Protein AF-A0A2S9FJW2-F1 (afdb_monomer)

Nearest PDB structures (foldseek):
  4rnh-assembly1_A-2  TM=8.943E-01  e=2.625E-13  Pseudomonas aeruginosa PAO1
  8arv-assembly1_B  TM=8.606E-01  e=4.082E-13  Pseudomonas aeruginosa PAO1
  5m1t-assembly1_B  TM=8.674E-01  e=4.209E-12  Pseudomonas aeruginosa PAO1
  3u2e-assembly1_B  TM=8.799E-01  e=2.310E-11  Caulobacter vibrioides CB15
  5xgd-assembly1_A  TM=8.167E-01  e=2.236E-10  Pseudomonas aeruginosa PAO1

Mean predicted aligned error: 5.85 Å

Structure (mmCIF, N/CA/C/O backbone):
data_AF-A0A2S9FJW2-F1
#
_entry.id   AF-A0A2S9FJW2-F1
#
loop_
_atom_site.group_PDB
_atom_site.id
_atom_site.type_symbol
_atom_site.label_atom_id
_atom_site.label_alt_id
_atom_site.label_comp_id
_atom_site.label_asym_id
_atom_site.label_entity_id
_atom_site.label_seq_id
_atom_site.pdbx_PDB_ins_code
_atom_site.Cartn_x
_atom_site.Cartn_y
_atom_site.Cartn_z
_atom_site.occupancy
_atom_site.B_iso_or_equiv
_atom_site.auth_seq_id
_atom_site.auth_comp_id
_atom_site.auth_asym_id
_atom_site.auth_atom_id
_atom_site.pdbx_PDB_model_num
ATOM 1 N N . ALA A 1 1 ? 6.407 -3.763 2.756 1.00 84.19 1 ALA A N 1
ATOM 2 C CA . ALA A 1 1 ? 7.627 -3.825 1.934 1.00 84.19 1 ALA A CA 1
ATOM 3 C C . ALA A 1 1 ? 8.175 -2.417 1.809 1.00 84.19 1 ALA A C 1
ATOM 5 O O . ALA A 1 1 ? 7.429 -1.523 1.433 1.00 84.19 1 ALA A O 1
ATOM 6 N N . LEU A 1 2 ? 9.442 -2.214 2.172 1.00 85.25 2 LEU A N 1
ATOM 7 C CA . LEU A 1 2 ? 10.090 -0.904 2.128 1.00 85.25 2 LEU A CA 1
ATOM 8 C C . LEU A 1 2 ? 11.293 -0.974 1.196 1.00 85.25 2 LEU A C 1
ATOM 10 O O . LEU A 1 2 ? 12.146 -1.850 1.351 1.00 85.25 2 LEU A O 1
ATOM 14 N N . LEU A 1 3 ? 11.364 -0.045 0.244 1.00 87.38 3 LEU A N 1
ATOM 15 C CA . LEU A 1 3 ? 12.471 0.027 -0.698 1.00 87.38 3 LEU A CA 1
ATOM 16 C C . LEU A 1 3 ? 13.780 0.333 0.042 1.00 87.38 3 LEU A C 1
ATOM 18 O O . LEU A 1 3 ? 13.843 1.194 0.927 1.00 87.38 3 LEU A O 1
ATOM 22 N N . ARG A 1 4 ? 14.839 -0.382 -0.330 1.00 85.62 4 ARG A N 1
ATOM 23 C CA . ARG A 1 4 ? 16.217 -0.130 0.095 1.00 85.62 4 ARG A CA 1
ATOM 24 C C . ARG A 1 4 ? 17.113 -0.283 -1.125 1.00 85.62 4 ARG A C 1
ATOM 26 O O . ARG A 1 4 ? 16.976 -1.259 -1.857 1.00 85.62 4 ARG A O 1
ATOM 33 N N . TRP A 1 5 ? 18.013 0.672 -1.336 1.00 85.19 5 TRP A N 1
ATOM 34 C CA . TRP A 1 5 ? 18.969 0.634 -2.438 1.00 85.19 5 TRP A CA 1
ATOM 35 C C . TRP A 1 5 ? 20.386 0.458 -1.901 1.00 85.19 5 TRP A C 1
ATOM 37 O O . TRP A 1 5 ? 20.885 1.271 -1.120 1.00 85.19 5 TRP A O 1
ATOM 47 N N . THR A 1 6 ? 21.032 -0.630 -2.309 1.00 83.62 6 THR A N 1
ATOM 48 C CA . THR A 1 6 ? 22.373 -1.013 -1.852 1.00 83.62 6 THR A CA 1
ATOM 49 C C . THR A 1 6 ? 23.275 -1.149 -3.080 1.00 83.62 6 THR A C 1
ATOM 51 O O . THR A 1 6 ? 23.370 -2.236 -3.650 1.00 83.62 6 THR A O 1
ATOM 54 N N . PRO A 1 7 ? 23.871 -0.045 -3.565 1.00 81.69 7 PRO A N 1
ATOM 55 C CA . PRO A 1 7 ? 24.660 -0.087 -4.784 1.00 81.69 7 PRO A CA 1
ATOM 56 C C . PRO A 1 7 ? 25.978 -0.829 -4.538 1.00 81.69 7 PRO A C 1
ATOM 58 O O . PRO A 1 7 ? 26.536 -0.774 -3.445 1.00 81.69 7 PRO A O 1
ATOM 61 N N . ALA A 1 8 ? 26.501 -1.499 -5.570 1.00 83.50 8 ALA A N 1
ATOM 62 C CA . ALA A 1 8 ? 27.806 -2.164 -5.494 1.00 83.50 8 ALA A CA 1
ATOM 63 C C . ALA A 1 8 ? 28.964 -1.166 -5.293 1.00 83.50 8 ALA A C 1
ATOM 65 O O . ALA A 1 8 ? 29.995 -1.517 -4.725 1.00 83.50 8 ALA A O 1
ATOM 66 N N . PHE A 1 9 ? 28.778 0.080 -5.742 1.00 82.12 9 PHE A N 1
ATOM 67 C CA . PHE A 1 9 ? 29.720 1.185 -5.593 1.00 82.12 9 PHE A CA 1
ATOM 68 C C . PHE A 1 9 ? 28.956 2.475 -5.261 1.00 82.12 9 PHE A C 1
ATOM 70 O O . PHE A 1 9 ? 27.935 2.756 -5.887 1.00 82.12 9 PHE A O 1
ATOM 77 N N . GLY A 1 10 ? 29.465 3.275 -4.320 1.00 76.31 10 GLY A N 1
ATOM 78 C CA . GLY A 1 10 ? 28.864 4.553 -3.913 1.00 76.31 10 GLY A CA 1
ATOM 79 C C . GLY A 1 10 ? 28.115 4.501 -2.573 1.00 76.31 10 GLY A C 1
ATOM 80 O O . GLY A 1 10 ? 28.081 3.454 -1.923 1.00 76.31 10 GLY A O 1
ATOM 81 N N . PRO A 1 11 ? 27.560 5.640 -2.119 1.00 79.25 11 PRO A N 1
ATOM 82 C CA . PRO A 1 11 ? 26.870 5.721 -0.838 1.00 79.25 11 PRO A CA 1
ATOM 83 C C . PRO A 1 11 ? 25.529 4.980 -0.868 1.00 79.25 11 PRO A C 1
ATOM 85 O O . PRO A 1 11 ? 24.886 4.845 -1.911 1.00 79.25 11 PRO A O 1
ATOM 88 N N . HIS A 1 12 ? 25.083 4.532 0.306 1.00 80.62 12 HIS A N 1
ATOM 89 C CA . HIS A 1 12 ? 23.707 4.080 0.480 1.00 80.62 12 HIS A CA 1
ATOM 90 C C . HIS A 1 12 ? 22.753 5.247 0.236 1.00 80.62 12 HIS A C 1
ATOM 92 O O . HIS A 1 12 ? 22.944 6.323 0.800 1.00 80.62 12 HIS A O 1
ATOM 98 N N . LEU A 1 13 ? 21.731 5.012 -0.584 1.00 81.50 13 LEU A N 1
ATOM 99 C CA . LEU A 1 13 ? 20.681 5.989 -0.843 1.00 81.50 13 LEU A CA 1
ATOM 100 C C . LEU A 1 13 ? 19.456 5.662 0.005 1.00 81.50 13 LEU A C 1
ATOM 102 O O . LEU A 1 13 ? 19.054 4.497 0.129 1.00 81.50 13 LEU A O 1
ATOM 106 N N . GLY A 1 14 ? 18.855 6.702 0.575 1.00 84.38 14 GLY A N 1
ATOM 107 C CA . GLY A 1 14 ? 17.562 6.593 1.233 1.00 84.38 14 GLY A CA 1
ATOM 108 C C . GLY A 1 14 ? 16.460 6.254 0.227 1.00 84.38 14 GLY A C 1
ATOM 109 O O . GLY A 1 14 ? 16.555 6.583 -0.954 1.00 84.38 14 GLY A O 1
ATOM 110 N N . ALA A 1 15 ? 15.376 5.626 0.695 1.00 85.31 15 ALA A N 1
ATOM 111 C CA . ALA A 1 15 ? 14.234 5.295 -0.162 1.00 85.31 15 ALA A CA 1
ATOM 112 C C . ALA A 1 15 ? 13.679 6.536 -0.883 1.00 85.31 15 ALA A C 1
ATOM 114 O O . ALA A 1 15 ? 13.449 6.488 -2.086 1.00 85.31 15 ALA A O 1
ATOM 115 N N . SER A 1 16 ? 13.555 7.662 -0.174 1.00 84.12 16 SER A N 1
ATOM 116 C CA . SER A 1 16 ? 13.065 8.927 -0.731 1.00 84.12 16 SER A CA 1
ATOM 117 C C . SER A 1 16 ? 13.945 9.468 -1.862 1.00 84.12 16 SER A C 1
ATOM 119 O O . SER A 1 16 ? 13.429 10.020 -2.826 1.00 84.12 16 SER A O 1
ATOM 121 N N . GLU A 1 17 ? 15.268 9.293 -1.785 1.00 87.06 17 GLU A N 1
ATOM 122 C CA . GLU A 1 17 ? 16.182 9.741 -2.844 1.00 87.06 17 GLU A CA 1
ATOM 123 C C . GLU A 1 17 ? 16.042 8.881 -4.098 1.00 87.06 17 GLU A C 1
ATOM 125 O O . GLU A 1 17 ? 16.038 9.404 -5.209 1.00 87.06 17 GLU A O 1
ATOM 130 N N . VAL A 1 18 ? 15.889 7.567 -3.917 1.00 88.06 18 VAL A N 1
ATOM 131 C CA . VAL A 1 18 ? 15.674 6.621 -5.018 1.00 88.06 18 VAL A CA 1
ATOM 132 C C . VAL A 1 18 ? 14.339 6.893 -5.706 1.00 88.06 18 VAL A C 1
ATOM 134 O O . VAL A 1 18 ? 14.290 6.915 -6.933 1.00 88.06 18 VAL A O 1
ATOM 137 N N . ILE A 1 19 ? 13.279 7.131 -4.926 1.00 85.69 19 ILE A N 1
ATOM 138 C CA . ILE A 1 19 ? 11.950 7.475 -5.444 1.00 85.69 19 ILE A CA 1
ATOM 139 C C . ILE A 1 19 ? 12.026 8.772 -6.249 1.00 85.69 19 ILE A C 1
ATOM 141 O O . ILE A 1 19 ? 11.627 8.765 -7.407 1.00 85.69 19 ILE A O 1
ATOM 145 N N . ARG A 1 20 ? 12.640 9.833 -5.705 1.00 85.56 20 ARG A N 1
ATOM 146 C CA . ARG A 1 20 ? 12.797 11.109 -6.419 1.00 85.56 20 ARG A CA 1
ATOM 147 C C . ARG A 1 20 ? 13.514 10.935 -7.759 1.00 85.56 20 ARG A C 1
ATOM 149 O O . ARG A 1 20 ? 13.049 11.430 -8.773 1.00 85.56 20 ARG A O 1
ATOM 156 N N . VAL A 1 21 ? 14.623 10.192 -7.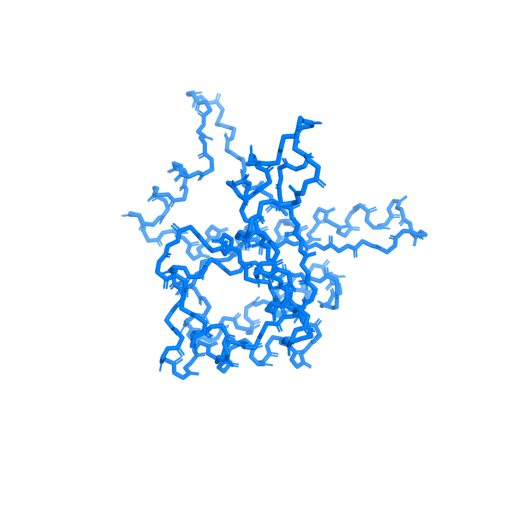788 1.00 88.44 21 VAL A N 1
ATOM 157 C CA . VAL A 1 21 ? 15.345 9.923 -9.046 1.00 88.44 21 VAL A CA 1
ATOM 158 C C . VAL A 1 21 ? 14.480 9.127 -10.026 1.00 88.44 21 VAL A C 1
ATOM 160 O O . VAL A 1 21 ? 14.531 9.380 -11.229 1.00 88.44 21 VAL A O 1
ATOM 163 N N . ALA A 1 22 ? 13.693 8.166 -9.536 1.00 88.12 22 ALA A N 1
ATOM 164 C CA . ALA A 1 22 ? 12.783 7.399 -10.375 1.00 88.12 22 ALA A CA 1
ATOM 165 C C . ALA A 1 22 ? 11.645 8.264 -10.937 1.00 88.12 22 ALA A C 1
ATOM 167 O O . ALA A 1 22 ? 11.264 8.062 -12.084 1.00 88.12 22 ALA A O 1
ATOM 168 N N . GLU A 1 23 ? 11.132 9.227 -10.177 1.00 84.62 23 GLU A N 1
ATOM 169 C CA . GLU A 1 23 ? 10.147 10.208 -10.644 1.00 84.62 23 GLU A CA 1
ATOM 170 C C . GLU A 1 23 ? 10.752 11.146 -11.695 1.00 84.62 23 GLU A C 1
ATOM 172 O O . GLU A 1 23 ? 10.236 11.213 -12.807 1.00 84.62 23 GLU A O 1
ATOM 177 N N . ASP A 1 24 ? 11.899 11.766 -11.396 1.00 86.62 24 ASP A N 1
ATOM 178 C CA . ASP A 1 24 ? 12.608 12.688 -12.300 1.00 86.62 24 ASP A CA 1
ATOM 179 C C . ASP A 1 24 ? 13.033 12.023 -13.626 1.00 86.62 24 ASP A C 1
ATOM 181 O O . ASP A 1 24 ? 13.308 12.705 -14.614 1.00 86.62 24 ASP A O 1
ATOM 185 N N . SER A 1 25 ? 13.114 10.687 -13.646 1.00 90.00 25 SER A N 1
ATOM 186 C CA . SER A 1 25 ? 13.543 9.888 -14.801 1.00 90.00 25 SER A CA 1
ATOM 187 C C . SER A 1 25 ? 12.410 9.104 -15.481 1.00 90.00 25 SER A C 1
ATOM 189 O O . SER A 1 25 ? 12.707 8.243 -16.311 1.00 90.00 25 SER A O 1
ATOM 191 N N . ASP A 1 26 ? 11.140 9.319 -15.116 1.00 85.81 26 ASP A N 1
ATOM 192 C CA . ASP A 1 26 ? 9.982 8.549 -15.616 1.00 85.81 26 ASP A CA 1
ATOM 193 C C . ASP A 1 26 ? 10.107 7.017 -15.411 1.00 85.81 26 ASP A C 1
ATOM 195 O O . ASP A 1 26 ? 9.606 6.188 -16.180 1.00 85.81 26 ASP A O 1
ATOM 199 N N . LEU A 1 27 ? 10.806 6.606 -14.353 1.00 89.12 27 LEU A N 1
ATOM 200 C CA . LEU A 1 27 ? 11.021 5.210 -13.962 1.00 89.12 27 LEU A CA 1
ATOM 201 C C . LEU A 1 27 ? 10.138 4.763 -12.794 1.00 89.12 27 LEU A C 1
ATOM 203 O O . LEU A 1 27 ? 10.155 3.572 -12.474 1.00 89.12 27 LEU A O 1
ATOM 207 N N . ILE A 1 28 ? 9.357 5.661 -12.184 1.00 85.19 28 ILE A N 1
ATOM 208 C CA . ILE A 1 28 ? 8.532 5.345 -11.008 1.00 85.19 28 ILE A CA 1
ATOM 209 C C . ILE A 1 28 ? 7.578 4.171 -11.267 1.00 85.19 28 ILE A C 1
ATOM 211 O O . ILE A 1 28 ? 7.539 3.230 -10.483 1.00 85.19 28 ILE A O 1
ATOM 215 N N . ALA A 1 29 ? 6.948 4.125 -12.444 1.00 84.88 29 ALA A N 1
ATOM 216 C CA . ALA A 1 29 ? 6.086 3.024 -12.874 1.00 84.88 29 ALA A CA 1
ATOM 217 C C . ALA A 1 29 ? 6.788 1.658 -12.846 1.00 84.88 29 ALA A C 1
ATOM 219 O O . ALA A 1 29 ? 6.265 0.648 -12.370 1.00 84.88 29 ALA A O 1
ATOM 220 N N . LYS A 1 30 ? 8.013 1.628 -13.383 1.00 88.88 30 LYS A N 1
ATOM 221 C CA . LYS A 1 30 ? 8.828 0.413 -13.474 1.00 88.88 30 LYS A CA 1
ATOM 222 C C . LYS A 1 30 ? 9.333 -0.002 -12.099 1.00 88.88 30 LYS A C 1
ATOM 224 O O . LYS A 1 30 ? 9.400 -1.198 -11.817 1.00 88.88 30 LYS A O 1
ATOM 229 N N . LEU A 1 31 ? 9.687 0.973 -11.261 1.00 89.50 31 LEU A N 1
ATOM 230 C CA . LEU A 1 31 ? 10.106 0.743 -9.887 1.00 89.50 31 LEU A CA 1
ATOM 231 C C . LEU A 1 31 ? 8.959 0.150 -9.064 1.00 89.50 31 LEU A C 1
ATOM 233 O O . LEU A 1 31 ? 9.160 -0.894 -8.450 1.00 89.50 31 LEU A O 1
ATOM 237 N N . ASP A 1 32 ? 7.764 0.738 -9.125 1.00 88.81 32 ASP A N 1
ATOM 238 C CA . ASP A 1 32 ? 6.571 0.259 -8.419 1.00 88.81 32 ASP A CA 1
ATOM 239 C C . ASP A 1 32 ? 6.222 -1.176 -8.832 1.00 88.81 32 ASP A C 1
ATOM 241 O O . ASP A 1 32 ? 6.065 -2.056 -7.981 1.00 88.81 32 ASP A O 1
ATOM 245 N N . GLN A 1 33 ? 6.201 -1.462 -10.140 1.00 90.06 33 GLN A N 1
ATOM 246 C CA . GLN A 1 33 ? 5.952 -2.816 -10.642 1.00 90.06 33 GLN A CA 1
ATOM 247 C C . GLN A 1 33 ? 7.018 -3.815 -10.165 1.00 90.06 33 GLN A C 1
ATOM 249 O O . GLN A 1 33 ? 6.695 -4.938 -9.762 1.00 90.06 33 GLN A O 1
ATOM 254 N N . TYR A 1 34 ? 8.294 -3.424 -10.205 1.00 92.31 34 TYR A N 1
ATOM 255 C CA . TYR A 1 34 ? 9.391 -4.261 -9.729 1.00 92.31 34 TYR A CA 1
ATOM 256 C C . TYR A 1 34 ? 9.266 -4.549 -8.229 1.00 92.31 34 TYR A C 1
ATOM 258 O O . TYR A 1 34 ? 9.365 -5.709 -7.820 1.00 92.31 34 TYR A O 1
ATOM 266 N N . VAL A 1 35 ? 9.021 -3.516 -7.419 1.00 93.62 35 VAL A N 1
ATOM 267 C CA . VAL A 1 35 ? 8.882 -3.619 -5.963 1.00 93.62 35 VAL A CA 1
ATOM 268 C C . VAL A 1 35 ? 7.698 -4.503 -5.603 1.00 93.62 35 VAL A C 1
ATOM 270 O O . VAL A 1 35 ? 7.878 -5.425 -4.811 1.00 93.62 35 VAL A O 1
ATOM 273 N N . LEU A 1 36 ? 6.527 -4.298 -6.214 1.00 94.81 36 LEU A N 1
ATOM 274 C CA . LEU A 1 36 ? 5.343 -5.123 -5.969 1.00 94.81 36 LEU A CA 1
ATOM 275 C C . LEU A 1 36 ? 5.621 -6.596 -6.272 1.00 94.81 36 LEU A C 1
ATOM 277 O O . LEU A 1 36 ? 5.386 -7.464 -5.428 1.00 94.81 36 LEU A O 1
ATOM 281 N N . ARG A 1 37 ? 6.173 -6.888 -7.456 1.00 96.31 37 ARG A N 1
ATOM 282 C CA . ARG A 1 37 ? 6.488 -8.262 -7.855 1.00 96.31 37 ARG A CA 1
ATOM 283 C C . ARG A 1 37 ? 7.510 -8.897 -6.919 1.00 96.31 37 ARG A C 1
ATOM 285 O O . ARG A 1 37 ? 7.332 -10.042 -6.507 1.00 96.31 37 ARG A O 1
ATOM 292 N N . ARG A 1 38 ? 8.581 -8.175 -6.579 1.00 96.31 38 ARG A N 1
ATOM 293 C CA . ARG A 1 38 ? 9.623 -8.670 -5.674 1.00 96.31 38 ARG A CA 1
ATOM 294 C C . ARG A 1 38 ? 9.066 -8.937 -4.278 1.00 96.31 38 ARG A C 1
ATOM 296 O O . ARG A 1 38 ? 9.317 -10.004 -3.730 1.00 96.31 38 ARG A O 1
ATOM 303 N N . ALA A 1 39 ? 8.273 -8.009 -3.752 1.00 96.81 39 ALA A N 1
ATOM 304 C CA . ALA A 1 39 ? 7.632 -8.125 -2.452 1.00 96.81 39 ALA A CA 1
ATOM 305 C C . ALA A 1 39 ? 6.709 -9.350 -2.378 1.00 96.81 39 ALA A C 1
ATOM 307 O O . ALA A 1 39 ? 6.778 -10.095 -1.405 1.00 96.81 39 ALA A O 1
ATOM 308 N N . CYS A 1 40 ? 5.909 -9.604 -3.420 1.00 97.19 40 CYS A N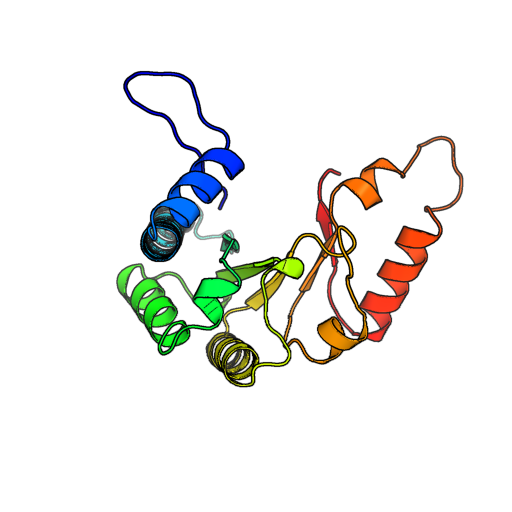 1
ATOM 309 C CA . CYS A 1 40 ? 5.049 -10.789 -3.487 1.00 97.19 40 CYS A CA 1
ATOM 310 C C . CYS A 1 40 ? 5.866 -12.091 -3.514 1.00 97.19 40 CYS A C 1
ATOM 312 O O . CYS A 1 40 ? 5.535 -13.034 -2.801 1.00 97.19 40 CYS A O 1
ATOM 314 N N . LEU A 1 41 ? 6.960 -12.140 -4.285 1.00 96.88 41 LEU A N 1
ATOM 315 C CA . LEU A 1 41 ? 7.853 -13.307 -4.328 1.00 96.88 41 LEU A CA 1
ATOM 316 C C . LEU A 1 41 ? 8.516 -13.584 -2.973 1.00 96.88 41 LEU A C 1
ATOM 318 O O . LEU A 1 41 ? 8.549 -14.731 -2.527 1.00 96.88 41 LEU A O 1
ATOM 322 N N . ASP A 1 42 ? 9.030 -12.543 -2.318 1.00 95.69 42 ASP A N 1
ATOM 323 C CA . ASP A 1 42 ? 9.674 -12.670 -1.010 1.00 95.69 42 ASP A CA 1
ATOM 324 C C . ASP A 1 42 ? 8.656 -13.091 0.065 1.00 95.69 42 ASP A C 1
ATOM 326 O O . ASP A 1 42 ? 8.933 -13.992 0.859 1.00 95.69 42 ASP A O 1
ATOM 330 N N . ALA A 1 43 ? 7.450 -12.514 0.049 1.00 95.62 43 ALA A N 1
ATOM 331 C CA . ALA A 1 43 ? 6.374 -12.884 0.965 1.00 95.62 43 ALA A CA 1
ATOM 332 C C . ALA A 1 43 ? 5.915 -14.334 0.756 1.00 95.62 43 ALA A C 1
ATOM 334 O O . ALA A 1 43 ? 5.770 -15.079 1.725 1.00 95.62 43 ALA A O 1
ATOM 335 N N . GLN A 1 44 ? 5.775 -14.776 -0.497 1.00 95.19 44 GLN A N 1
ATOM 336 C CA . GLN A 1 44 ? 5.422 -16.157 -0.816 1.00 95.19 44 GLN A CA 1
ATOM 337 C C . GLN A 1 44 ? 6.489 -17.144 -0.325 1.00 95.19 44 GLN A C 1
ATOM 339 O O . GLN A 1 44 ? 6.171 -18.175 0.272 1.00 95.19 44 GLN A O 1
ATOM 344 N N . TRP A 1 45 ? 7.767 -16.811 -0.513 1.00 94.88 45 TRP A N 1
ATOM 345 C CA . TRP A 1 45 ? 8.888 -17.604 -0.007 1.00 94.88 45 TRP A CA 1
ATOM 346 C C . TRP A 1 45 ? 8.903 -17.696 1.529 1.00 94.88 45 TRP A C 1
ATOM 348 O O . TRP A 1 45 ? 9.251 -18.748 2.077 1.00 94.88 45 TRP A O 1
ATOM 358 N N . MET A 1 46 ? 8.512 -16.621 2.227 1.00 94.31 46 MET A N 1
ATOM 359 C CA . MET A 1 46 ? 8.350 -16.619 3.685 1.00 94.31 46 MET A CA 1
ATOM 360 C C . MET A 1 46 ? 7.137 -17.457 4.118 1.00 94.31 46 MET A C 1
ATOM 362 O O . MET A 1 46 ? 7.247 -18.238 5.060 1.00 94.31 46 MET A O 1
ATOM 366 N N . GLN A 1 47 ? 6.008 -17.364 3.409 1.00 93.31 47 GLN A N 1
ATOM 367 C CA . GLN A 1 47 ? 4.757 -18.052 3.760 1.00 93.31 47 GLN A CA 1
ATOM 368 C C . GLN A 1 47 ? 4.897 -19.568 3.661 1.00 93.31 47 GLN A C 1
ATOM 370 O O . GLN A 1 47 ? 4.370 -20.297 4.496 1.00 93.31 47 GLN A O 1
ATOM 375 N N . GLN A 1 48 ? 5.678 -20.046 2.693 1.00 92.94 48 GLN A N 1
ATOM 376 C CA . GLN A 1 48 ? 6.023 -21.463 2.567 1.00 92.94 48 GLN A CA 1
ATOM 377 C C . GLN A 1 48 ? 6.869 -21.985 3.738 1.00 92.94 48 GLN A C 1
ATOM 379 O O . GLN A 1 48 ? 6.830 -23.176 4.035 1.00 92.94 48 GLN A O 1
ATOM 384 N N . ARG A 1 49 ? 7.642 -21.117 4.404 1.00 94.50 49 ARG A N 1
ATOM 385 C CA . ARG A 1 49 ? 8.458 -21.476 5.579 1.00 94.50 49 ARG A CA 1
ATOM 386 C C . ARG A 1 49 ? 7.690 -21.389 6.890 1.00 94.50 49 ARG A C 1
ATOM 388 O O . ARG A 1 49 ? 8.095 -22.018 7.861 1.00 94.50 49 ARG A O 1
ATOM 395 N N . LEU A 1 50 ? 6.619 -20.604 6.913 1.00 93.19 50 LEU A N 1
ATOM 396 C CA . LEU A 1 50 ? 5.785 -20.351 8.083 1.00 93.19 50 LEU A CA 1
ATOM 397 C C . LEU A 1 50 ? 4.313 -20.646 7.742 1.00 93.19 50 LEU A C 1
ATOM 399 O O . LEU A 1 50 ? 3.493 -19.729 7.756 1.00 93.19 50 LEU A O 1
ATOM 403 N N . PRO A 1 51 ? 3.960 -21.904 7.407 1.00 89.62 51 PRO A N 1
ATOM 404 C CA . PRO A 1 51 ? 2.632 -22.244 6.888 1.00 89.62 51 PRO A CA 1
ATOM 405 C C . PRO A 1 51 ? 1.498 -21.954 7.881 1.00 89.62 51 PRO A C 1
ATOM 407 O O . PRO A 1 51 ? 0.382 -21.664 7.459 1.00 89.62 51 PRO A O 1
ATOM 410 N N . ASP A 1 52 ? 1.791 -21.972 9.182 1.00 93.25 52 ASP A N 1
ATOM 411 C CA . ASP A 1 52 ? 0.802 -21.764 10.244 1.00 93.25 52 ASP A CA 1
ATOM 412 C C . ASP A 1 52 ? 0.527 -20.280 10.542 1.00 93.25 52 ASP A C 1
ATOM 414 O O . ASP A 1 52 ? -0.400 -19.949 11.282 1.00 93.25 52 ASP A O 1
ATOM 418 N N . ILE A 1 53 ? 1.323 -19.363 9.979 1.00 91.12 53 ILE A N 1
ATOM 419 C CA . ILE A 1 53 ? 1.187 -17.923 10.206 1.00 91.12 53 ILE A CA 1
ATOM 420 C C . ILE A 1 53 ? 0.606 -17.289 8.951 1.00 91.12 53 ILE A C 1
ATOM 422 O O . ILE A 1 53 ? 1.273 -17.212 7.923 1.00 91.12 53 ILE A O 1
ATOM 426 N N . ARG A 1 54 ? -0.625 -16.777 9.035 1.00 91.25 54 ARG A N 1
ATOM 427 C CA . ARG A 1 54 ? -1.206 -15.971 7.955 1.00 91.25 54 ARG A CA 1
ATOM 428 C C . ARG A 1 54 ? -0.539 -14.598 7.939 1.00 91.25 54 ARG A C 1
ATOM 430 O O . ARG A 1 54 ? -0.737 -13.808 8.860 1.00 91.25 54 ARG A O 1
ATOM 437 N N . MET A 1 55 ? 0.224 -14.304 6.893 1.00 93.62 55 MET A N 1
ATOM 438 C CA . MET A 1 55 ? 0.878 -13.006 6.748 1.00 93.62 55 MET A CA 1
ATOM 439 C C . MET A 1 55 ? 0.011 -12.007 5.979 1.00 93.62 55 MET A C 1
ATOM 441 O O . MET A 1 55 ? -0.936 -12.354 5.280 1.00 93.62 55 MET A O 1
ATOM 445 N N . SER A 1 56 ? 0.318 -10.724 6.146 1.00 94.56 56 SER A N 1
ATOM 446 C CA . SER A 1 56 ? -0.176 -9.654 5.282 1.00 94.56 56 SER A CA 1
ATOM 447 C C . SER A 1 56 ? 1.025 -8.919 4.707 1.00 94.56 56 SER A C 1
ATOM 449 O O . SER A 1 56 ? 2.000 -8.662 5.412 1.00 94.56 56 SER A O 1
ATOM 451 N N . LEU A 1 57 ? 0.954 -8.600 3.422 1.00 96.44 57 LEU A N 1
ATOM 452 C CA . LEU A 1 57 ? 1.974 -7.878 2.690 1.00 96.44 57 LEU A CA 1
ATOM 453 C C . LEU A 1 57 ? 1.456 -6.483 2.369 1.00 96.44 57 LEU A C 1
ATOM 455 O O . LEU A 1 57 ? 0.619 -6.332 1.485 1.00 96.44 57 LEU A O 1
ATOM 459 N N . SER A 1 58 ? 1.989 -5.468 3.040 1.00 95.62 58 SER A N 1
ATOM 460 C CA . SER A 1 58 ? 1.773 -4.082 2.630 1.00 95.62 58 SER A CA 1
ATOM 461 C C . SER A 1 58 ? 2.804 -3.636 1.601 1.00 95.62 58 SER A C 1
ATOM 463 O O . SER A 1 58 ? 3.996 -3.901 1.780 1.00 95.62 58 SER A O 1
ATOM 465 N N . VAL A 1 59 ? 2.391 -2.940 0.545 1.00 94.44 59 VAL A N 1
ATOM 466 C CA . VAL A 1 59 ? 3.286 -2.356 -0.466 1.00 94.44 59 VAL A CA 1
ATOM 467 C C . VAL A 1 59 ? 2.865 -0.918 -0.736 1.00 94.44 59 VAL A C 1
ATOM 469 O O . VAL A 1 59 ? 1.699 -0.666 -1.021 1.00 94.44 59 VAL A O 1
ATOM 472 N N . ASN A 1 60 ? 3.826 0.001 -0.662 1.00 90.44 60 ASN A N 1
ATOM 473 C CA . ASN A 1 60 ? 3.629 1.400 -1.025 1.00 90.44 60 ASN A CA 1
ATOM 474 C C . ASN A 1 60 ? 3.484 1.539 -2.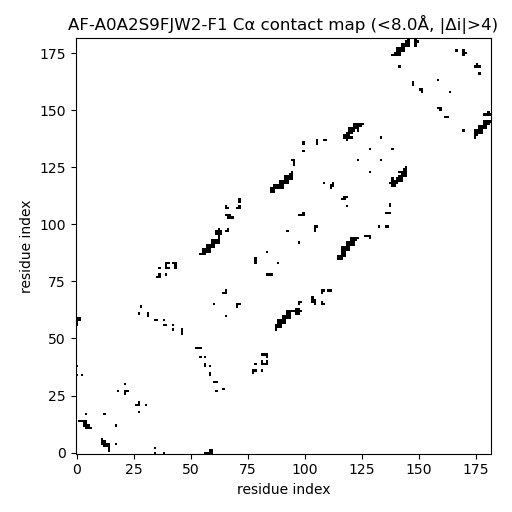536 1.00 90.44 60 ASN A C 1
ATOM 476 O O . ASN A 1 60 ? 4.253 0.931 -3.281 1.00 90.44 60 ASN A O 1
ATOM 480 N N . VAL A 1 61 ? 2.504 2.326 -2.969 1.00 86.62 61 VAL A N 1
ATOM 481 C CA . VAL A 1 61 ? 2.231 2.578 -4.384 1.00 86.62 61 VAL A CA 1
ATOM 482 C C . VAL A 1 61 ? 2.072 4.068 -4.631 1.00 86.62 61 VAL A C 1
ATOM 484 O O . VAL A 1 61 ? 1.438 4.781 -3.849 1.00 86.62 61 VAL A O 1
ATOM 487 N N . SER A 1 62 ? 2.625 4.547 -5.744 1.00 79.44 62 SER A N 1
ATOM 488 C CA . SER A 1 62 ? 2.448 5.940 -6.126 1.00 79.44 62 SER A CA 1
ATOM 489 C C . SER A 1 62 ? 0.992 6.219 -6.508 1.00 79.44 62 SER A C 1
ATOM 491 O O . SER A 1 62 ? 0.384 5.511 -7.320 1.00 79.44 62 SER A O 1
ATOM 493 N N . GLY A 1 63 ? 0.432 7.314 -5.986 1.00 77.19 63 GLY A N 1
ATOM 494 C CA . GLY A 1 63 ? -0.882 7.808 -6.411 1.00 77.19 63 GLY A CA 1
ATOM 495 C C . GLY A 1 63 ? -0.938 8.141 -7.909 1.00 77.19 63 GLY A C 1
ATOM 496 O O . GLY A 1 63 ? -2.011 8.057 -8.507 1.00 77.19 63 GLY A O 1
ATOM 497 N N . LEU A 1 64 ? 0.212 8.436 -8.534 1.00 75.94 64 LEU A N 1
ATOM 498 C CA . LEU A 1 64 ? 0.340 8.664 -9.977 1.00 75.94 64 LEU A CA 1
ATOM 499 C C . LEU A 1 64 ? 0.203 7.373 -10.797 1.00 75.94 64 LEU A C 1
ATOM 501 O O . LEU A 1 64 ? -0.190 7.442 -11.956 1.00 75.94 64 LEU A O 1
ATOM 505 N N . GLU A 1 65 ? 0.503 6.201 -10.233 1.00 79.31 65 GLU A N 1
ATOM 506 C CA . GLU A 1 65 ? 0.362 4.912 -10.926 1.00 79.31 65 GLU A CA 1
ATOM 507 C C . GLU A 1 65 ? -1.066 4.376 -10.843 1.00 79.31 65 GLU A C 1
ATOM 509 O O . GLU A 1 65 ? -1.615 3.929 -11.851 1.00 79.31 65 GLU A O 1
ATOM 514 N N . LEU A 1 66 ? -1.701 4.488 -9.668 1.00 80.94 66 LEU A N 1
ATOM 515 C CA . LEU A 1 66 ? -3.077 4.020 -9.409 1.00 80.94 66 LEU A CA 1
ATOM 516 C C . LEU A 1 66 ? -4.101 4.572 -10.414 1.00 80.94 66 LEU A C 1
ATOM 518 O O . LEU A 1 66 ? -5.146 3.998 -10.709 1.00 80.94 66 LEU A O 1
ATOM 522 N N . VAL A 1 67 ? -3.747 5.736 -10.917 1.00 77.56 67 VAL A N 1
ATOM 523 C CA . VAL A 1 67 ? -4.446 6.637 -11.805 1.00 77.56 67 VAL A CA 1
ATOM 524 C C . VAL A 1 67 ? -4.373 6.210 -13.276 1.00 77.56 67 VAL A C 1
ATOM 526 O O . VAL A 1 67 ? -5.183 6.657 -14.097 1.00 77.56 67 VAL A O 1
ATOM 529 N N . GLN A 1 68 ? -3.379 5.393 -13.626 1.00 81.25 68 GLN A N 1
ATOM 530 C CA . GLN A 1 68 ? -3.138 4.953 -14.988 1.00 81.25 68 GLN A CA 1
ATOM 531 C C . GLN A 1 68 ? -4.126 3.867 -15.398 1.00 81.25 68 GLN A C 1
ATOM 533 O O . GLN A 1 68 ? -4.523 2.998 -14.618 1.00 81.25 68 GLN A O 1
ATOM 538 N N . GLN A 1 69 ? -4.482 3.872 -16.681 1.00 82.00 69 GLN A N 1
ATOM 539 C CA . GLN A 1 69 ? -5.309 2.808 -17.231 1.00 82.00 69 GLN A CA 1
ATOM 540 C C . GLN A 1 69 ? -4.615 1.449 -17.085 1.00 82.00 69 GLN A C 1
ATOM 542 O O . GLN A 1 69 ? -3.409 1.304 -17.303 1.00 82.00 69 GLN A O 1
ATOM 547 N N . GLY A 1 70 ? -5.400 0.446 -16.692 1.00 86.38 70 GLY A N 1
ATOM 548 C CA . GLY A 1 70 ? -4.927 -0.924 -16.529 1.00 86.38 70 GLY A CA 1
ATOM 549 C C . GLY A 1 70 ? -4.078 -1.174 -15.281 1.00 86.38 70 GLY A C 1
ATOM 550 O O . GLY A 1 70 ? -3.556 -2.277 -15.156 1.00 86.38 70 GLY A O 1
ATOM 551 N N . TYR A 1 71 ? -3.942 -0.218 -14.352 1.00 89.00 71 TYR A N 1
ATOM 552 C CA . TYR A 1 71 ? -3.175 -0.439 -13.119 1.00 89.00 71 TYR A CA 1
ATOM 553 C C . TYR A 1 71 ? -3.674 -1.664 -12.334 1.00 89.00 71 TYR A C 1
ATOM 555 O O . TYR A 1 71 ? -2.888 -2.555 -12.022 1.00 89.00 71 TYR A O 1
ATOM 563 N N . ALA A 1 72 ? -4.988 -1.766 -12.100 1.00 92.25 72 ALA A N 1
ATOM 564 C CA . ALA A 1 72 ? -5.575 -2.914 -11.406 1.00 92.25 72 ALA A CA 1
ATOM 565 C C . ALA A 1 72 ? -5.249 -4.246 -12.107 1.00 92.25 72 ALA A C 1
ATOM 567 O O . ALA A 1 72 ? -4.839 -5.199 -11.451 1.00 92.25 72 ALA A O 1
ATOM 568 N N . ALA A 1 73 ? -5.322 -4.284 -13.443 1.00 93.19 73 ALA A N 1
ATOM 569 C CA . ALA A 1 73 ? -4.948 -5.463 -14.223 1.00 93.19 73 ALA A CA 1
ATOM 570 C C . ALA A 1 73 ? -3.471 -5.848 -14.022 1.00 93.19 73 ALA A C 1
ATOM 572 O O . ALA A 1 73 ? -3.182 -7.012 -13.763 1.00 93.19 73 ALA A O 1
ATOM 573 N N . ARG A 1 74 ? -2.543 -4.876 -14.022 1.00 92.94 74 ARG A N 1
ATOM 574 C CA . ARG A 1 74 ? -1.115 -5.134 -13.742 1.00 92.94 74 ARG A CA 1
ATOM 575 C C . ARG A 1 74 ? -0.890 -5.727 -12.350 1.00 92.94 74 ARG A C 1
ATOM 577 O O . ARG A 1 74 ? -0.028 -6.593 -12.179 1.00 92.94 74 ARG A O 1
ATOM 584 N N . VAL A 1 75 ? -1.649 -5.268 -11.354 1.00 95.31 75 VAL A N 1
ATOM 585 C CA . VAL A 1 75 ? -1.599 -5.831 -9.999 1.00 95.31 75 VAL A CA 1
ATOM 586 C C . VAL A 1 75 ? -2.090 -7.279 -10.011 1.00 95.31 75 VAL A C 1
ATOM 588 O O . VAL A 1 75 ? -1.414 -8.147 -9.462 1.00 95.31 75 VAL A O 1
ATOM 591 N N . PHE A 1 76 ? -3.204 -7.571 -10.687 1.00 95.88 76 PHE A N 1
ATOM 592 C CA . PHE A 1 76 ? -3.733 -8.934 -10.796 1.00 95.88 76 PHE A CA 1
ATOM 593 C C . PHE A 1 76 ? -2.764 -9.882 -11.507 1.00 95.88 76 PHE A C 1
ATOM 595 O O . PHE A 1 76 ? -2.507 -10.973 -11.001 1.00 95.88 76 PHE A O 1
ATOM 602 N N . ASP A 1 77 ? -2.148 -9.447 -12.606 1.00 96.12 77 ASP A N 1
ATOM 603 C CA . ASP A 1 77 ? -1.124 -10.220 -13.320 1.00 96.12 77 ASP A CA 1
ATOM 604 C C . ASP A 1 77 ? 0.094 -10.508 -12.425 1.00 96.12 77 ASP A C 1
ATOM 606 O O . ASP A 1 77 ? 0.678 -11.599 -12.441 1.00 96.12 77 ASP A O 1
ATOM 610 N N . THR A 1 78 ? 0.473 -9.540 -11.588 1.00 96.38 78 THR A N 1
ATOM 611 C CA . THR A 1 78 ? 1.565 -9.706 -10.625 1.00 96.38 78 THR A CA 1
ATOM 612 C C . THR A 1 78 ? 1.204 -10.728 -9.550 1.00 96.38 78 THR A C 1
ATOM 614 O O . THR A 1 78 ? 1.997 -11.628 -9.277 1.00 96.38 78 THR A O 1
ATOM 617 N N . LEU A 1 79 ? 0.002 -10.658 -8.979 1.00 97.06 79 LEU A N 1
ATOM 618 C CA . LEU A 1 79 ? -0.472 -11.641 -8.001 1.00 97.06 79 LEU A CA 1
ATOM 619 C C . LEU A 1 79 ? -0.554 -13.046 -8.608 1.00 97.06 79 LEU A C 1
ATOM 621 O O . LEU A 1 79 ? -0.039 -13.997 -8.023 1.00 97.06 79 LEU A O 1
ATOM 625 N N . ALA A 1 80 ? -1.106 -13.171 -9.817 1.00 96.81 80 ALA A N 1
ATOM 626 C CA . ALA A 1 80 ? -1.205 -14.441 -10.531 1.00 96.81 80 ALA A CA 1
ATOM 627 C C . ALA A 1 80 ? 0.176 -15.056 -10.810 1.00 96.81 80 ALA A C 1
ATOM 629 O O . ALA A 1 80 ? 0.393 -16.240 -10.562 1.00 96.81 80 ALA A O 1
ATOM 630 N N . SER A 1 81 ? 1.138 -14.253 -11.274 1.00 96.94 81 SER A N 1
ATOM 631 C CA . SER A 1 81 ? 2.492 -14.733 -11.594 1.00 96.94 81 S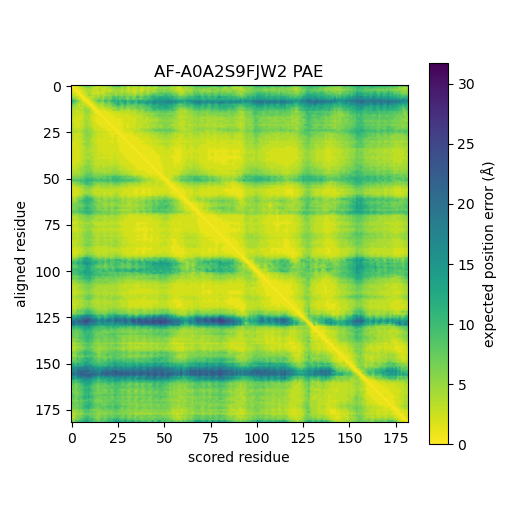ER A CA 1
ATOM 632 C C . SER A 1 81 ? 3.361 -15.045 -10.371 1.00 96.94 81 SER A C 1
ATOM 634 O O . SER A 1 81 ? 4.340 -15.783 -10.490 1.00 96.94 81 SER A O 1
ATOM 636 N N . THR A 1 82 ? 3.029 -14.494 -9.203 1.00 97.00 82 THR A N 1
ATOM 637 C CA . THR A 1 82 ? 3.768 -14.708 -7.946 1.00 97.00 82 THR A CA 1
ATOM 638 C C . THR A 1 82 ? 3.063 -15.666 -6.987 1.00 97.00 82 THR A C 1
ATOM 640 O O . THR A 1 82 ? 3.661 -16.075 -5.992 1.00 97.00 82 THR A O 1
ATOM 643 N N . ALA A 1 83 ? 1.824 -16.053 -7.304 1.00 95.62 83 ALA A N 1
ATOM 644 C CA . ALA A 1 83 ? 0.938 -16.866 -6.477 1.00 95.62 83 ALA A CA 1
ATOM 645 C C . ALA A 1 83 ? 0.670 -16.283 -5.074 1.00 95.62 83 ALA A C 1
ATOM 647 O O . ALA A 1 83 ? 0.337 -17.029 -4.152 1.00 95.62 83 ALA A O 1
ATOM 648 N N . TRP A 1 84 ? 0.800 -14.961 -4.907 1.00 97.00 84 TRP A N 1
ATOM 649 C CA . TRP A 1 84 ? 0.439 -14.291 -3.660 1.00 97.00 84 TRP A CA 1
ATOM 650 C C . TRP A 1 84 ? -1.084 -14.063 -3.599 1.00 97.00 84 TRP A C 1
ATOM 652 O O . TRP A 1 84 ? -1.668 -13.579 -4.573 1.00 97.00 84 TRP A O 1
ATOM 662 N N . PRO A 1 85 ? -1.766 -14.399 -2.490 1.00 95.94 85 PRO A N 1
ATOM 663 C CA . PRO A 1 85 ? -3.211 -14.229 -2.376 1.00 95.94 85 PRO A CA 1
ATOM 664 C C . PRO A 1 85 ? -3.606 -12.754 -2.232 1.00 95.94 85 PRO A C 1
ATOM 666 O O . PRO A 1 85 ? -3.103 -12.039 -1.364 1.00 95.94 85 PRO A O 1
ATOM 669 N N . ALA A 1 86 ? -4.577 -12.320 -3.040 1.00 96.75 86 ALA A N 1
ATOM 670 C CA . ALA A 1 86 ? -5.053 -10.936 -3.086 1.00 96.75 86 ALA A CA 1
ATOM 671 C C . ALA A 1 86 ? -5.517 -10.401 -1.719 1.00 96.75 86 ALA A C 1
ATOM 673 O O . ALA A 1 86 ? -5.146 -9.297 -1.338 1.00 96.75 86 ALA A O 1
ATOM 674 N N . GLU A 1 87 ? -6.225 -11.218 -0.933 1.00 95.94 87 GLU A N 1
ATOM 675 C CA . GLU A 1 87 ? -6.705 -10.872 0.419 1.00 95.94 87 GLU A CA 1
ATOM 676 C C . GLU A 1 87 ? -5.589 -10.523 1.416 1.00 95.94 87 GLU A C 1
ATOM 678 O O . GLU A 1 87 ? -5.809 -9.852 2.431 1.00 95.94 87 GLU A O 1
ATOM 683 N N . GLN A 1 88 ? -4.375 -11.013 1.158 1.00 96.19 88 GLN A N 1
ATOM 684 C CA . GLN A 1 88 ? -3.209 -10.751 1.995 1.00 96.19 88 GLN A CA 1
ATOM 685 C C . GLN A 1 88 ? -2.383 -9.572 1.478 1.00 96.19 88 GLN A C 1
ATOM 687 O O . GLN A 1 88 ? -1.446 -9.171 2.159 1.00 96.19 88 GLN A O 1
ATOM 692 N N . LEU A 1 89 ? -2.706 -9.001 0.314 1.00 97.50 89 LEU A N 1
ATOM 693 C CA . LEU A 1 89 ? -2.077 -7.783 -0.184 1.00 97.50 89 LEU A CA 1
ATOM 694 C C . LEU A 1 89 ? -2.809 -6.548 0.361 1.00 97.50 89 LEU A C 1
ATOM 696 O O . LEU A 1 89 ? -4.034 -6.443 0.290 1.00 97.50 89 LEU A O 1
ATOM 700 N N . ILE A 1 90 ? -2.030 -5.606 0.880 1.00 96.75 90 ILE A N 1
ATOM 701 C CA . ILE A 1 90 ? -2.458 -4.259 1.242 1.00 96.75 90 ILE A CA 1
ATOM 702 C C . ILE A 1 90 ? -1.669 -3.290 0.361 1.00 96.75 90 ILE A C 1
ATOM 704 O O . ILE A 1 90 ? -0.438 -3.324 0.348 1.00 96.75 90 ILE A O 1
ATOM 708 N N . LEU A 1 91 ? -2.359 -2.431 -0.381 1.00 94.62 91 LEU A N 1
ATOM 709 C CA . LEU A 1 91 ? -1.721 -1.341 -1.115 1.00 94.62 91 LEU A CA 1
ATOM 710 C C . LEU A 1 91 ? -1.820 -0.056 -0.297 1.00 94.62 91 LEU A C 1
ATOM 712 O O . LEU A 1 91 ? -2.919 0.394 0.020 1.00 94.62 91 LEU A O 1
ATOM 716 N N . GLU A 1 92 ? -0.668 0.505 0.053 1.00 93.00 92 GLU A N 1
ATOM 717 C CA . GLU A 1 92 ? -0.535 1.751 0.806 1.00 93.00 92 GLU A CA 1
ATOM 718 C C . GLU A 1 92 ? -0.430 2.905 -0.189 1.00 93.00 92 GLU A C 1
ATOM 720 O O . GLU A 1 92 ? 0.519 2.981 -0.969 1.00 93.00 92 GLU A O 1
ATOM 725 N N . VAL A 1 93 ? -1.448 3.763 -0.206 1.00 88.12 93 VAL A N 1
ATOM 726 C CA . VAL A 1 93 ? -1.535 4.911 -1.107 1.00 88.12 93 VAL A CA 1
ATOM 727 C C . VAL A 1 93 ? -1.273 6.172 -0.300 1.00 88.12 93 VAL A C 1
ATOM 729 O O . VAL A 1 93 ? -2.035 6.496 0.614 1.00 88.12 93 VAL A O 1
ATOM 732 N N . THR A 1 94 ? -0.232 6.914 -0.666 1.00 78.94 94 THR A N 1
ATOM 733 C CA . THR A 1 94 ? 0.043 8.219 -0.061 1.00 78.94 94 THR A CA 1
ATOM 734 C C . THR A 1 94 ? -1.044 9.217 -0.460 1.00 78.94 94 THR A C 1
ATOM 736 O O . THR A 1 94 ? -1.296 9.456 -1.646 1.00 78.94 94 THR A O 1
ATOM 739 N N . GLU A 1 95 ? -1.692 9.830 0.532 1.00 72.69 95 GLU A N 1
ATOM 740 C CA . GLU A 1 95 ? -2.858 10.691 0.308 1.00 72.69 95 GLU A CA 1
ATOM 741 C C . GLU A 1 95 ? -2.542 11.914 -0.568 1.00 72.69 95 GLU A C 1
ATOM 743 O O . GLU A 1 95 ? -3.372 12.349 -1.367 1.00 72.69 95 GLU A O 1
ATOM 748 N N . SER A 1 96 ? -1.352 12.496 -0.421 1.00 68.88 96 SER A N 1
ATOM 749 C CA . SER A 1 96 ? -0.942 13.725 -1.116 1.00 68.88 96 SER A CA 1
ATOM 750 C C . SER A 1 96 ? -0.827 13.556 -2.633 1.00 68.88 96 SER A C 1
ATOM 752 O O . SER A 1 96 ? -1.030 14.517 -3.370 1.00 68.88 96 SER A O 1
ATOM 754 N N . VAL A 1 97 ? -0.548 12.337 -3.100 1.00 72.56 97 VAL A N 1
ATOM 755 C CA . VAL A 1 97 ? -0.286 12.031 -4.515 1.00 72.56 97 VAL A CA 1
ATOM 756 C C . VAL A 1 97 ? -1.557 11.577 -5.246 1.00 72.56 97 VAL A C 1
ATOM 758 O O . VAL A 1 97 ? -1.625 11.594 -6.474 1.00 72.56 97 VAL A O 1
ATOM 761 N N . LEU A 1 98 ? -2.594 11.173 -4.509 1.00 74.44 98 LEU A N 1
ATOM 762 C CA . LEU A 1 98 ? -3.809 10.631 -5.102 1.00 74.44 98 LEU A CA 1
ATOM 763 C C . LEU A 1 98 ? -4.770 11.724 -5.589 1.00 74.44 98 LEU A C 1
ATOM 765 O O . LEU A 1 98 ? -5.367 12.448 -4.800 1.00 74.44 98 LEU A O 1
ATOM 769 N N . ASP A 1 99 ? -5.052 11.774 -6.885 1.00 75.50 99 ASP A N 1
ATOM 770 C CA . ASP A 1 99 ? -6.148 12.603 -7.394 1.00 75.50 99 ASP A CA 1
ATOM 771 C C . ASP A 1 99 ? -7.503 11.904 -7.171 1.00 75.50 99 ASP A C 1
ATOM 773 O O . ASP A 1 99 ? -7.939 11.080 -7.981 1.00 75.50 99 ASP A O 1
ATOM 777 N N . VAL A 1 100 ? -8.144 12.205 -6.037 1.00 73.50 100 VAL A N 1
ATOM 778 C CA . VAL A 1 100 ? -9.434 11.617 -5.624 1.00 73.50 100 VAL A CA 1
ATOM 779 C C . VAL A 1 100 ? -10.632 12.180 -6.382 1.00 73.50 100 VAL A C 1
ATOM 781 O O . VAL A 1 100 ? -11.695 11.561 -6.376 1.00 73.50 100 VAL A O 1
ATOM 784 N N . ASP A 1 101 ? -10.488 13.344 -7.016 1.00 74.94 101 ASP A N 1
ATOM 785 C CA . ASP A 1 101 ? -11.567 13.948 -7.798 1.00 74.94 101 ASP A CA 1
ATOM 786 C C . ASP A 1 101 ? -11.613 13.374 -9.215 1.00 74.94 101 ASP A C 1
ATOM 788 O O . ASP A 1 101 ? -12.639 13.463 -9.895 1.00 74.94 101 ASP A O 1
ATOM 792 N N . ARG A 1 102 ? -10.543 12.698 -9.646 1.00 80.56 102 ARG A N 1
ATOM 793 C CA . ARG A 1 102 ? -10.554 11.946 -10.890 1.00 80.56 102 ARG A CA 1
ATOM 794 C C . ARG A 1 102 ? -11.275 10.594 -10.742 1.00 80.56 102 ARG A C 1
ATOM 796 O O . ARG A 1 102 ? -10.814 9.718 -10.006 1.00 80.56 102 ARG A O 1
ATOM 803 N N . PRO A 1 103 ? -12.331 10.331 -11.542 1.00 81.69 103 PRO A N 1
ATOM 804 C CA . PRO A 1 103 ? -13.106 9.089 -11.452 1.00 81.69 103 PRO A CA 1
ATOM 805 C C . PRO A 1 103 ? -12.301 7.803 -11.692 1.00 81.69 103 PRO A C 1
ATOM 807 O O . PRO A 1 103 ? -12.641 6.752 -11.145 1.00 81.69 103 PRO A O 1
ATOM 810 N N . SER A 1 104 ? -11.233 7.859 -12.499 1.00 81.06 104 SER A N 1
ATOM 811 C CA . SER A 1 104 ? -10.407 6.681 -12.794 1.00 81.06 104 SER A CA 1
ATOM 812 C C . SER A 1 104 ? -9.672 6.153 -11.562 1.00 81.06 104 SER A C 1
ATOM 814 O O . SER A 1 104 ? -9.548 4.939 -11.421 1.00 81.06 104 SER A O 1
ATOM 816 N N . SER A 1 105 ? -9.245 7.034 -10.652 1.00 82.19 105 SER A N 1
ATOM 817 C CA . SER A 1 105 ? -8.542 6.663 -9.419 1.00 82.19 105 SER A CA 1
ATOM 818 C C . SER A 1 105 ? -9.450 5.845 -8.500 1.00 82.19 105 SER A C 1
ATOM 820 O O . SER A 1 105 ? -9.111 4.741 -8.079 1.00 82.19 105 SER A O 1
ATOM 822 N N . ILE A 1 106 ? -10.661 6.356 -8.262 1.00 87.56 106 ILE A N 1
ATOM 823 C CA . ILE A 1 106 ? -11.668 5.702 -7.419 1.00 87.56 106 ILE A CA 1
ATOM 824 C C . ILE A 1 106 ? -12.124 4.379 -8.043 1.00 87.56 106 ILE A C 1
ATOM 826 O O . ILE A 1 106 ? -12.248 3.371 -7.346 1.00 87.56 106 ILE A O 1
ATOM 830 N N . SER A 1 107 ? -12.301 4.341 -9.369 1.00 89.06 107 SER A N 1
ATOM 831 C CA . SER A 1 107 ? -12.636 3.104 -10.082 1.00 89.06 107 SER A CA 1
ATOM 832 C C . SER A 1 107 ? -11.5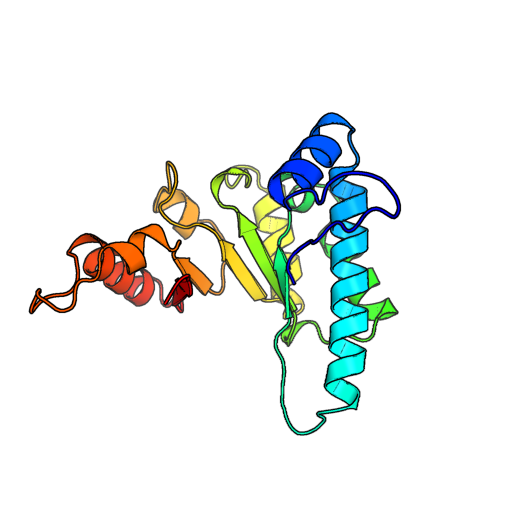59 2.027 -9.919 1.00 89.06 107 SER A C 1
ATOM 834 O O . SER A 1 107 ? -11.897 0.882 -9.624 1.00 89.06 107 SER A O 1
ATOM 836 N N . ALA A 1 108 ? -10.275 2.378 -10.053 1.00 89.44 108 ALA A N 1
ATOM 837 C CA . ALA A 1 108 ? -9.176 1.430 -9.873 1.00 89.44 108 ALA A CA 1
ATOM 838 C C . ALA A 1 108 ? -9.153 0.854 -8.450 1.00 89.44 108 ALA A C 1
ATOM 840 O O . ALA A 1 108 ? -9.041 -0.359 -8.277 1.00 89.44 108 ALA A O 1
ATOM 841 N N . MET A 1 109 ? -9.343 1.697 -7.435 1.00 91.19 109 MET A N 1
ATOM 842 C CA . MET A 1 109 ? -9.424 1.251 -6.044 1.00 91.19 109 MET A CA 1
ATOM 843 C C . MET A 1 109 ? -10.608 0.302 -5.802 1.00 91.19 109 MET A C 1
ATOM 845 O O . MET A 1 109 ? -10.449 -0.737 -5.163 1.00 91.19 109 MET A O 1
ATOM 849 N N . HIS A 1 110 ? -11.787 0.602 -6.357 1.00 93.00 110 HIS A N 1
ATOM 850 C CA . HIS A 1 110 ? -12.929 -0.313 -6.284 1.00 93.00 110 HIS A CA 1
ATOM 851 C C . HIS A 1 110 ? -12.652 -1.653 -6.970 1.00 93.00 110 HIS A C 1
ATOM 853 O O . HIS A 1 110 ? -13.010 -2.693 -6.423 1.00 93.00 110 HIS A O 1
ATOM 859 N N . GLN A 1 111 ? -12.002 -1.648 -8.137 1.00 94.12 111 GLN A N 1
ATOM 860 C CA . GLN A 1 111 ? -11.635 -2.880 -8.840 1.00 94.12 111 GLN A CA 1
ATOM 861 C C . GLN A 1 111 ? -10.681 -3.740 -8.006 1.00 94.12 111 GLN A C 1
ATOM 863 O O . GLN A 1 111 ? -10.900 -4.945 -7.889 1.00 94.12 111 GLN A O 1
ATOM 868 N N . LEU A 1 112 ? -9.661 -3.126 -7.400 1.00 94.81 112 LEU A N 1
ATOM 869 C CA . LEU A 1 112 ? -8.709 -3.804 -6.516 1.00 94.81 112 LEU A CA 1
ATOM 870 C C . LEU A 1 112 ? -9.429 -4.433 -5.312 1.00 94.81 112 LEU A C 1
ATOM 872 O O . LEU A 1 112 ? -9.273 -5.629 -5.060 1.00 94.81 112 LEU A O 1
ATOM 876 N N . ARG A 1 113 ? -10.293 -3.665 -4.634 1.00 95.31 113 ARG A N 1
ATOM 877 C CA . ARG A 1 113 ? -11.079 -4.149 -3.485 1.00 95.31 113 ARG A CA 1
ATOM 878 C C . ARG A 1 113 ? -12.060 -5.254 -3.848 1.00 95.31 113 ARG A C 1
ATOM 880 O O . ARG A 1 113 ? -12.211 -6.202 -3.084 1.00 95.31 113 ARG A O 1
ATOM 887 N N . ALA A 1 114 ? -12.681 -5.190 -5.025 1.00 95.31 114 ALA A N 1
ATOM 888 C CA . ALA A 1 114 ? -13.571 -6.249 -5.502 1.00 95.31 114 ALA A CA 1
ATOM 889 C C . ALA A 1 114 ? -12.848 -7.597 -5.690 1.00 95.31 114 ALA A C 1
ATOM 891 O O . ALA A 1 114 ? -13.490 -8.641 -5.645 1.00 95.31 114 ALA A O 1
ATOM 892 N N . HIS A 1 115 ? -11.520 -7.581 -5.856 1.00 95.19 115 HIS A N 1
ATOM 893 C CA . HIS A 1 115 ? -10.670 -8.774 -5.921 1.00 95.19 115 HIS A CA 1
ATOM 894 C C . HIS A 1 115 ? -10.045 -9.143 -4.563 1.00 95.19 115 HIS A C 1
ATOM 896 O O . HIS A 1 115 ? -9.144 -9.975 -4.504 1.00 95.19 115 HIS A O 1
ATOM 902 N N . GLY A 1 116 ? -10.501 -8.529 -3.467 1.00 95.50 116 GLY A N 1
ATOM 903 C CA . GLY A 1 116 ? -10.042 -8.810 -2.106 1.00 95.50 116 GLY A CA 1
ATOM 904 C C . GLY A 1 116 ? -8.781 -8.056 -1.681 1.00 95.50 116 GLY A C 1
ATOM 905 O O . GLY A 1 116 ? -8.372 -8.187 -0.531 1.00 95.50 116 GLY A O 1
ATOM 906 N N . ILE A 1 117 ? -8.172 -7.250 -2.556 1.00 96.88 117 ILE A N 1
ATOM 907 C CA . ILE A 1 117 ? -6.996 -6.445 -2.201 1.00 96.88 117 ILE A CA 1
ATOM 908 C C . ILE A 1 117 ? -7.434 -5.323 -1.268 1.00 96.88 117 ILE A C 1
ATOM 910 O O . ILE A 1 117 ? -8.336 -4.554 -1.600 1.00 96.88 117 ILE A O 1
ATOM 914 N N . ARG A 1 118 ? -6.772 -5.206 -0.118 1.00 95.94 118 ARG A N 1
ATOM 915 C CA . ARG A 1 118 ? -7.046 -4.130 0.836 1.00 95.94 118 ARG A CA 1
ATOM 916 C C . ARG A 1 118 ? -6.302 -2.864 0.450 1.00 95.94 118 ARG A C 1
ATOM 918 O O . ARG A 1 118 ? -5.188 -2.920 -0.073 1.00 95.94 118 ARG A O 1
ATOM 925 N N . ILE A 1 119 ? -6.899 -1.722 0.751 1.00 93.88 119 ILE A N 1
ATOM 926 C CA . ILE A 1 119 ? -6.293 -0.417 0.512 1.00 93.88 119 ILE A CA 1
ATOM 927 C C . ILE A 1 119 ? -6.091 0.298 1.840 1.00 93.88 119 ILE A C 1
ATOM 929 O O . ILE A 1 119 ? -6.982 0.333 2.686 1.00 93.88 119 ILE A O 1
ATOM 933 N N . ALA A 1 120 ? -4.904 0.860 2.006 1.00 92.62 120 ALA A N 1
ATOM 934 C CA . ALA A 1 120 ? -4.520 1.671 3.140 1.00 92.62 120 ALA A CA 1
ATOM 935 C C . ALA A 1 120 ? -4.214 3.090 2.674 1.00 92.62 120 ALA A C 1
ATOM 937 O O . ALA A 1 120 ? -3.568 3.281 1.643 1.00 92.62 120 ALA A O 1
ATOM 938 N N . VAL A 1 121 ? -4.645 4.079 3.450 1.00 89.00 121 VAL A N 1
ATOM 939 C CA . VAL A 1 121 ? -4.178 5.459 3.280 1.00 89.00 121 VAL A CA 1
ATOM 940 C C . VAL A 1 121 ? -2.948 5.651 4.143 1.00 89.00 121 VAL A C 1
ATOM 942 O O . VAL A 1 121 ? -3.028 5.431 5.353 1.00 89.00 121 VAL A O 1
ATOM 945 N N . ASP A 1 122 ? -1.841 6.041 3.516 1.00 86.94 122 ASP A N 1
ATOM 946 C CA . ASP A 1 122 ? -0.575 6.294 4.200 1.00 86.94 122 ASP A CA 1
ATOM 947 C C . ASP A 1 122 ? -0.346 7.777 4.505 1.00 86.94 122 ASP A C 1
ATOM 949 O O . ASP A 1 122 ? -0.908 8.649 3.832 1.00 86.94 122 ASP A O 1
ATOM 953 N N . ASP A 1 123 ? 0.485 8.042 5.516 1.00 80.44 123 ASP A N 1
ATOM 954 C CA . ASP A 1 123 ? 0.884 9.379 5.981 1.00 80.44 123 ASP A CA 1
ATOM 955 C C . ASP A 1 123 ? -0.286 10.324 6.314 1.00 80.44 123 ASP A C 1
ATOM 957 O O . ASP A 1 123 ? -0.205 11.547 6.118 1.00 80.44 123 ASP A O 1
ATOM 961 N N . PHE A 1 124 ? -1.395 9.785 6.834 1.00 80.88 124 PHE A N 1
ATOM 962 C CA . PHE A 1 124 ? -2.559 10.606 7.154 1.00 80.88 124 PHE A CA 1
ATOM 963 C C . PHE A 1 124 ? -2.213 11.690 8.182 1.00 80.88 124 PHE A C 1
ATOM 965 O O . PHE A 1 124 ? -1.703 11.399 9.265 1.00 80.88 124 PHE A O 1
ATOM 972 N N . GLY A 1 125 ? -2.533 12.946 7.848 1.00 71.81 125 GLY A N 1
ATOM 973 C CA . GLY A 1 125 ? -2.340 14.107 8.718 1.00 71.81 125 GLY A CA 1
ATOM 974 C C . GLY A 1 125 ? -1.032 14.882 8.520 1.00 71.81 125 GLY A C 1
ATOM 975 O O . GLY A 1 125 ? -0.804 15.855 9.235 1.00 71.81 125 GLY A O 1
ATOM 976 N N . THR A 1 126 ? -0.198 14.510 7.544 1.00 67.44 126 THR A N 1
ATOM 977 C CA . THR A 1 126 ? 1.064 15.210 7.221 1.00 67.44 126 THR A CA 1
ATOM 978 C C . THR A 1 126 ? 0.913 16.340 6.183 1.00 67.44 126 THR A C 1
ATOM 980 O O . THR A 1 126 ? 1.862 17.088 5.945 1.00 67.44 126 THR A O 1
ATOM 983 N N . GLY A 1 127 ? -0.276 16.513 5.584 1.00 62.00 127 GLY A N 1
ATOM 984 C CA . GLY A 1 127 ? -0.560 17.528 4.555 1.00 62.00 127 GLY A CA 1
ATOM 985 C C . GLY A 1 127 ? -1.949 18.172 4.673 1.00 62.00 127 GLY A C 1
ATOM 986 O O . GLY A 1 127 ? -2.540 18.206 5.750 1.00 62.00 127 GLY A O 1
ATOM 987 N N . TYR A 1 128 ? -2.510 18.663 3.556 1.00 53.53 128 TYR A N 1
ATOM 988 C CA . TYR A 1 128 ? -3.913 19.119 3.452 1.00 53.53 128 TYR A CA 1
ATOM 989 C C . TYR A 1 128 ? -4.902 17.942 3.486 1.00 53.53 128 TYR A C 1
ATOM 991 O O . TYR A 1 128 ? -5.812 17.865 2.657 1.00 53.53 128 TYR A O 1
ATOM 999 N N . SER A 1 129 ? -4.704 17.007 4.417 1.00 62.03 129 SER A N 1
ATOM 1000 C CA . SER A 1 129 ? -5.556 15.843 4.601 1.00 62.03 129 SER A CA 1
ATOM 1001 C C . SER A 1 129 ? -6.983 16.305 4.842 1.00 62.03 129 SER A C 1
ATOM 1003 O O . SER A 1 129 ? -7.335 16.773 5.926 1.00 62.03 129 SER A O 1
ATOM 1005 N N . SER A 1 130 ? -7.809 16.252 3.801 1.00 66.06 130 SER A N 1
ATOM 1006 C CA . SER A 1 130 ? -9.183 16.711 3.905 1.00 66.06 130 SER A CA 1
ATOM 1007 C C . SER A 1 130 ? -10.047 15.507 4.200 1.00 66.06 130 SER A C 1
ATOM 1009 O O . SER A 1 130 ? -10.098 14.556 3.423 1.00 66.06 130 SER A O 1
ATOM 1011 N N . LEU A 1 131 ? -10.791 15.576 5.300 1.00 73.69 131 LEU A N 1
ATOM 1012 C CA . LEU A 1 131 ? -11.820 14.592 5.643 1.00 73.69 131 LEU A CA 1
ATOM 1013 C C . LEU A 1 131 ? -12.767 14.318 4.465 1.00 73.69 131 LEU A C 1
ATOM 1015 O O . LEU A 1 131 ? -13.213 13.192 4.272 1.00 73.69 131 LEU A O 1
ATOM 1019 N N . SER A 1 132 ? -13.009 15.336 3.633 1.00 76.62 132 SER A N 1
ATOM 1020 C CA . SER A 1 132 ? -13.801 15.214 2.406 1.00 76.62 132 SER A CA 1
ATOM 1021 C C . SER A 1 132 ? -13.185 14.268 1.366 1.00 76.62 132 SER A C 1
ATOM 1023 O O . SER A 1 132 ? -13.921 13.598 0.646 1.00 76.62 132 SER A O 1
ATOM 1025 N N . ARG A 1 133 ? -11.851 14.177 1.291 1.00 79.94 133 ARG A N 1
ATOM 1026 C CA . ARG A 1 133 ? -11.135 13.247 0.407 1.00 79.94 133 ARG A CA 1
ATOM 1027 C C . ARG A 1 133 ? -11.211 11.834 0.963 1.00 79.94 133 ARG A C 1
ATOM 1029 O O . ARG A 1 133 ? -11.594 10.927 0.230 1.00 79.94 133 ARG A O 1
ATOM 1036 N N . LEU A 1 134 ? -10.957 11.669 2.264 1.00 80.56 134 LEU A N 1
ATOM 1037 C CA . LEU A 1 134 ? -11.055 10.373 2.941 1.00 80.56 134 LEU A CA 1
ATOM 1038 C C . LEU A 1 134 ? -12.450 9.746 2.777 1.00 80.56 134 LEU A C 1
ATOM 1040 O O . LEU A 1 134 ? -12.550 8.560 2.494 1.00 80.56 134 LEU A O 1
ATOM 1044 N N . GLN A 1 135 ? -13.520 10.545 2.859 1.00 81.31 135 GLN A N 1
ATOM 1045 C CA . GLN A 1 135 ? -14.895 10.072 2.637 1.00 81.31 135 GLN A CA 1
ATOM 1046 C C . GLN A 1 135 ? -15.159 9.540 1.221 1.00 81.31 135 GLN A C 1
ATOM 1048 O O . GLN A 1 135 ? -16.009 8.670 1.046 1.00 81.31 135 GLN A O 1
ATOM 1053 N N . LYS A 1 136 ? -14.468 10.063 0.201 1.00 84.12 136 LYS A N 1
ATOM 1054 C CA . LYS A 1 136 ? -14.612 9.601 -1.190 1.00 84.12 136 LYS A CA 1
ATOM 1055 C C . LYS A 1 136 ? -13.756 8.372 -1.485 1.00 84.12 136 LYS A C 1
ATOM 1057 O O . LYS A 1 136 ? -14.039 7.648 -2.436 1.00 84.12 136 LYS A O 1
ATOM 1062 N N . MET A 1 137 ? -12.691 8.164 -0.716 1.00 85.69 137 MET A N 1
ATOM 1063 C CA . MET A 1 137 ? -11.721 7.109 -0.960 1.00 85.69 137 MET A CA 1
ATOM 1064 C C . MET A 1 137 ? -12.236 5.762 -0.447 1.00 85.69 137 MET A C 1
ATOM 1066 O O . MET A 1 137 ? -12.474 5.612 0.752 1.00 85.69 137 MET A O 1
ATOM 1070 N N . PRO A 1 138 ? -12.351 4.739 -1.309 1.00 89.12 138 PRO A N 1
ATOM 1071 C CA . PRO A 1 138 ? -12.652 3.388 -0.863 1.00 89.12 138 PRO A CA 1
ATOM 1072 C C . PRO A 1 138 ? -11.402 2.786 -0.204 1.00 89.12 138 PRO A C 1
ATOM 1074 O O . PRO A 1 138 ? -10.628 2.093 -0.857 1.00 89.12 138 PRO A O 1
ATOM 1077 N N . THR A 1 139 ? -11.200 3.081 1.079 1.00 90.31 139 THR A N 1
ATOM 1078 C CA . THR A 1 139 ? -10.100 2.560 1.903 1.00 90.31 139 THR A CA 1
ATOM 1079 C C . THR A 1 139 ? -10.601 1.534 2.920 1.00 90.31 139 THR A C 1
ATOM 1081 O O . THR A 1 139 ? -11.773 1.546 3.297 1.00 90.31 139 THR A O 1
ATOM 1084 N N . ASP A 1 140 ? -9.715 0.636 3.345 1.00 93.00 140 ASP A N 1
ATOM 1085 C CA . ASP A 1 140 ? -9.971 -0.401 4.347 1.00 93.00 140 ASP A CA 1
ATOM 1086 C C . ASP A 1 140 ? -9.247 -0.128 5.669 1.00 93.00 140 ASP A C 1
ATOM 1088 O O . ASP A 1 140 ? -9.610 -0.721 6.681 1.00 93.00 140 ASP A O 1
ATOM 1092 N N . LEU A 1 141 ? -8.220 0.729 5.676 1.00 91.69 141 LEU A N 1
ATOM 1093 C CA . LEU A 1 141 ? -7.506 1.131 6.889 1.00 91.69 141 LEU A CA 1
ATOM 1094 C C . LEU A 1 141 ? -6.791 2.477 6.728 1.00 91.69 141 LEU A C 1
ATOM 1096 O O . LEU A 1 141 ? -6.530 2.949 5.617 1.00 91.69 141 LEU A O 1
ATOM 1100 N N . LEU A 1 142 ? -6.463 3.084 7.863 1.00 90.56 142 LEU A N 1
ATOM 1101 C CA . LEU A 1 142 ? -5.762 4.358 7.955 1.00 90.56 142 LEU A CA 1
ATOM 1102 C C . LEU A 1 142 ? -4.428 4.169 8.679 1.00 90.56 142 LEU A C 1
ATOM 1104 O O . LEU A 1 142 ? -4.408 3.641 9.790 1.00 90.56 142 LEU A O 1
ATOM 1108 N N . LYS A 1 143 ? -3.322 4.613 8.080 1.00 89.75 143 LYS A N 1
ATOM 1109 C CA . LYS A 1 143 ? -2.013 4.648 8.739 1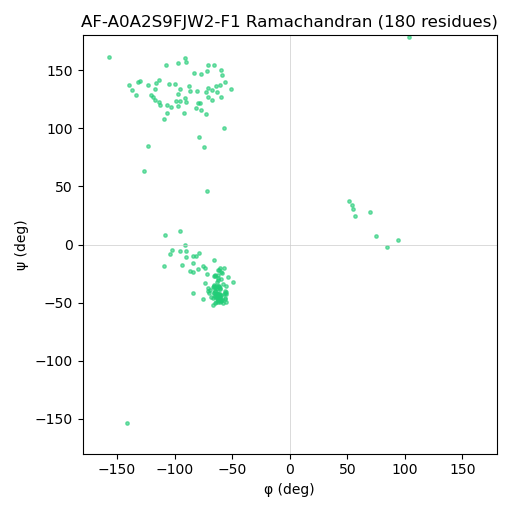.00 89.75 143 LYS A CA 1
ATOM 1110 C C . LYS A 1 143 ? -1.744 6.061 9.255 1.00 89.75 143 LYS A C 1
ATOM 1112 O O . LYS A 1 143 ? -1.821 7.027 8.495 1.00 89.75 143 LYS A O 1
ATOM 1117 N N . LEU A 1 144 ? -1.482 6.184 10.555 1.00 86.88 144 LEU A N 1
ATOM 1118 C CA . LEU A 1 144 ? -1.100 7.450 11.179 1.00 86.88 144 LEU A CA 1
ATOM 1119 C C . LEU A 1 144 ? 0.409 7.594 11.170 1.00 86.88 144 LEU A C 1
ATOM 1121 O O . LEU A 1 144 ? 1.114 6.737 11.707 1.00 86.88 144 LEU A O 1
ATOM 1125 N N . ASP A 1 145 ? 0.866 8.718 10.627 1.00 85.44 145 ASP A N 1
ATOM 1126 C CA . ASP A 1 145 ? 2.276 9.073 10.633 1.00 85.44 145 ASP A CA 1
ATOM 1127 C C . ASP A 1 145 ? 2.821 9.176 12.067 1.00 85.44 145 ASP A C 1
ATOM 1129 O O . ASP A 1 145 ? 2.132 9.561 13.022 1.00 85.44 145 ASP A O 1
ATOM 1133 N N . ARG A 1 146 ? 4.115 8.887 12.203 1.00 84.38 146 ARG A N 1
ATOM 1134 C CA . ARG A 1 146 ? 4.846 8.927 13.473 1.00 84.38 146 ARG A CA 1
ATOM 1135 C C . ARG A 1 146 ? 4.797 10.285 14.181 1.00 84.38 146 ARG A C 1
ATOM 1137 O O . ARG A 1 146 ? 5.055 10.356 15.379 1.00 84.38 146 ARG A O 1
ATOM 1144 N N . SER A 1 147 ? 4.501 11.385 13.485 1.00 82.81 147 SER A N 1
ATOM 1145 C CA . SER A 1 147 ? 4.318 12.694 14.126 1.00 82.81 147 SER A CA 1
ATOM 1146 C C . SER A 1 147 ? 3.207 12.661 15.181 1.00 82.81 147 SER A C 1
ATOM 1148 O O . SER A 1 147 ? 3.364 13.267 16.243 1.00 82.81 147 SER A O 1
ATOM 1150 N N . PHE A 1 148 ? 2.148 11.873 14.969 1.00 79.88 148 PHE A N 1
ATOM 1151 C CA . PHE A 1 148 ? 1.064 11.701 15.937 1.00 79.88 148 PHE A CA 1
ATOM 1152 C C . PHE A 1 148 ? 1.522 10.941 17.183 1.00 79.88 148 PHE A C 1
ATOM 1154 O O . PHE A 1 148 ? 1.235 11.369 18.304 1.00 79.88 148 PHE A O 1
ATOM 1161 N N . THR A 1 149 ? 2.267 9.849 17.007 1.00 81.94 149 THR A N 1
ATOM 1162 C CA . THR A 1 149 ? 2.765 9.023 18.119 1.00 81.94 149 THR A CA 1
ATOM 1163 C C . THR A 1 149 ? 3.904 9.698 18.876 1.00 81.94 149 THR A C 1
ATOM 1165 O O . THR A 1 149 ? 3.953 9.612 20.100 1.00 81.94 149 THR A O 1
ATOM 1168 N N . SER A 1 150 ? 4.749 10.477 18.195 1.00 81.81 150 SER A N 1
ATOM 1169 C CA . SER A 1 150 ? 5.865 11.218 18.807 1.00 81.81 150 SER A CA 1
ATOM 1170 C C . SER A 1 150 ? 5.432 12.259 19.846 1.00 81.81 150 SER A C 1
ATOM 1172 O O . SER A 1 150 ? 6.218 12.642 20.711 1.00 81.81 150 SER A O 1
ATOM 1174 N N . SER A 1 151 ? 4.177 12.711 19.776 1.00 75.00 151 SER A N 1
ATOM 1175 C CA . SER A 1 151 ? 3.600 13.666 20.726 1.00 75.00 151 SER A CA 1
ATOM 1176 C C . SER A 1 151 ? 3.117 13.021 22.033 1.00 75.00 151 SER A C 1
ATOM 1178 O O . SER A 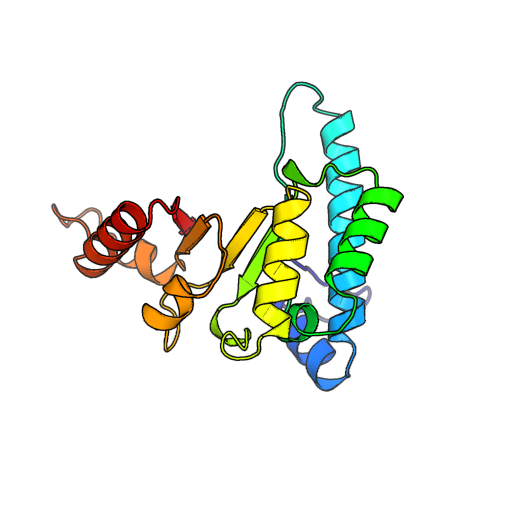1 151 ? 2.789 13.730 22.986 1.00 75.00 151 SER A O 1
ATOM 1180 N N . ILE A 1 152 ? 3.082 11.685 22.101 1.00 80.44 152 ILE A N 1
ATOM 1181 C CA . ILE 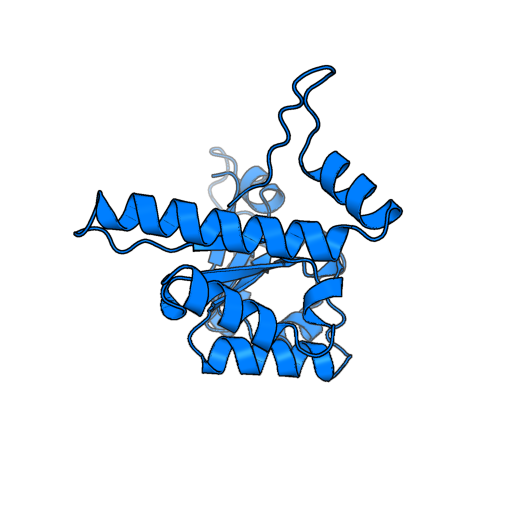A 1 152 ? 2.676 10.936 23.289 1.00 80.44 152 ILE A CA 1
ATOM 1182 C C . ILE A 1 152 ? 3.829 10.952 24.295 1.00 80.44 152 ILE A C 1
ATOM 1184 O O . ILE A 1 152 ? 4.893 10.383 24.061 1.00 80.44 152 ILE A O 1
ATOM 1188 N N . THR A 1 153 ? 3.610 11.583 25.447 1.00 75.50 153 THR A N 1
ATOM 1189 C CA . THR A 1 153 ? 4.588 11.627 26.539 1.00 75.50 153 THR A CA 1
ATOM 1190 C C . THR A 1 153 ? 4.083 10.855 27.751 1.00 75.50 153 THR A C 1
ATOM 1192 O O . THR A 1 153 ? 2.908 10.930 28.118 1.00 75.50 153 THR A O 1
ATOM 1195 N N . SER A 1 154 ? 4.995 10.150 28.425 1.00 73.00 154 SER A N 1
ATOM 1196 C CA . SER A 1 154 ? 4.710 9.389 29.651 1.00 73.00 154 SER A CA 1
ATOM 1197 C C . SER A 1 154 ? 4.311 10.264 30.846 1.00 73.00 154 SER A C 1
ATOM 1199 O O . SER A 1 154 ? 3.827 9.753 31.852 1.00 73.00 154 SER A O 1
ATOM 1201 N N . THR A 1 155 ? 4.514 11.579 30.750 1.00 75.31 155 THR A N 1
ATOM 1202 C CA . THR A 1 155 ? 4.195 12.560 31.794 1.00 75.31 155 THR A CA 1
ATOM 1203 C C . THR A 1 155 ? 2.779 13.121 31.690 1.00 75.31 155 THR A C 1
ATOM 1205 O O . THR A 1 155 ? 2.326 13.787 32.619 1.00 75.31 155 THR A O 1
ATOM 1208 N N . SER A 1 156 ? 2.068 12.865 30.589 1.00 74.19 156 SER A N 1
ATOM 1209 C CA . SER A 1 156 ? 0.685 13.307 30.410 1.00 74.19 156 SER A CA 1
ATOM 1210 C C . SER A 1 156 ? -0.301 12.201 30.795 1.00 74.19 156 SER A C 1
ATOM 1212 O O . SER A 1 156 ? -0.148 11.048 30.403 1.00 74.19 156 SER A O 1
ATOM 1214 N N . SER A 1 157 ? -1.337 12.542 31.565 1.00 73.81 157 SER A N 1
ATOM 1215 C CA . SER A 1 157 ? -2.411 11.596 31.917 1.00 73.81 157 SER A CA 1
ATOM 1216 C C . SER A 1 157 ? -3.441 11.402 30.799 1.00 73.81 157 SER A C 1
ATOM 1218 O O . SER A 1 157 ? -4.326 10.560 30.928 1.00 73.81 157 SER A O 1
ATOM 1220 N N . PHE A 1 158 ? -3.357 12.185 29.720 1.00 73.50 158 PHE A N 1
ATOM 1221 C CA . PHE A 1 158 ? -4.333 12.198 28.636 1.00 73.50 158 PHE A CA 1
ATOM 1222 C C . PHE A 1 158 ? -3.634 12.074 27.289 1.00 73.50 158 PHE A C 1
ATOM 1224 O O . PHE A 1 158 ? -2.606 12.706 27.060 1.00 73.50 158 PHE A O 1
ATOM 1231 N N . ALA A 1 159 ? -4.233 11.302 26.382 1.00 73.69 159 ALA A N 1
ATOM 1232 C CA . ALA A 1 159 ? -3.775 11.255 25.002 1.00 73.69 159 ALA A CA 1
ATOM 1233 C C . ALA A 1 159 ? -3.830 12.661 24.362 1.00 73.69 159 ALA A C 1
ATOM 1235 O O . ALA A 1 159 ? -4.753 13.426 24.665 1.00 73.69 159 ALA A O 1
ATOM 1236 N N . PRO A 1 160 ? -2.890 12.998 23.460 1.00 82.94 160 PRO A N 1
ATOM 1237 C CA . PRO A 1 160 ? -2.909 14.260 22.728 1.00 82.94 160 PRO A CA 1
ATOM 1238 C C . PRO A 1 160 ? -4.283 14.506 22.069 1.00 82.94 160 PRO A C 1
ATOM 1240 O O . PRO A 1 160 ? -4.807 13.589 21.427 1.00 82.94 160 PRO A O 1
ATOM 1243 N N . PRO A 1 161 ? -4.874 15.716 22.167 1.00 82.62 161 PRO A N 1
ATOM 1244 C CA . PRO A 1 161 ? -6.224 15.985 21.654 1.00 82.62 161 PRO A CA 1
ATOM 1245 C C . PRO A 1 161 ? -6.409 15.643 20.172 1.00 82.62 161 PRO A C 1
ATOM 1247 O O . PRO A 1 161 ? -7.458 15.150 19.765 1.00 82.62 161 PRO A O 1
ATOM 1250 N N . LEU A 1 162 ? -5.369 15.859 19.362 1.00 80.25 162 LEU A N 1
ATOM 1251 C CA . LEU A 1 162 ? -5.387 15.531 17.940 1.00 80.25 162 LEU A CA 1
ATOM 1252 C C . LEU A 1 162 ? -5.489 14.013 17.703 1.00 80.25 162 LEU A C 1
ATOM 1254 O O . LEU A 1 162 ? -6.266 13.581 16.856 1.00 80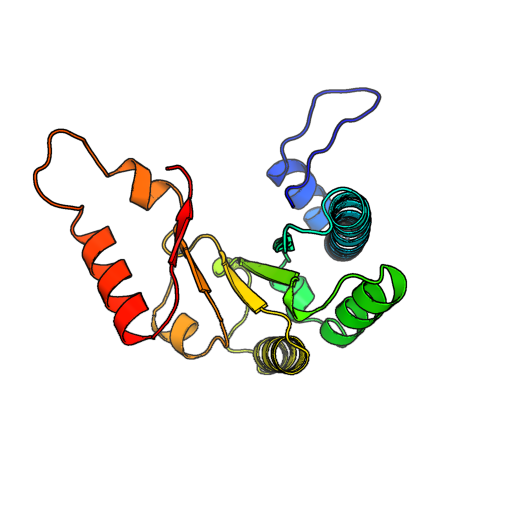.25 162 LEU A O 1
ATOM 1258 N N . LEU A 1 163 ? -4.766 13.199 18.479 1.00 83.38 163 LEU A N 1
ATOM 1259 C CA . LEU A 1 163 ? -4.842 11.739 18.388 1.00 83.38 163 LEU A CA 1
ATOM 1260 C C . LEU A 1 163 ? -6.235 11.231 18.783 1.00 83.38 163 LEU A C 1
ATOM 1262 O O . LEU A 1 163 ? -6.778 10.355 18.116 1.00 83.38 163 LEU A O 1
ATOM 1266 N N . GLN A 1 164 ? -6.842 11.818 19.822 1.00 85.56 164 GLN A N 1
ATOM 1267 C CA . GLN A 1 164 ? -8.221 11.501 20.215 1.00 85.56 164 GLN A CA 1
ATOM 1268 C C . GLN A 1 164 ? -9.224 11.841 19.105 1.00 85.56 164 GLN A C 1
ATOM 1270 O O . GLN A 1 164 ? -10.105 11.037 18.810 1.00 85.56 164 GLN A O 1
ATOM 1275 N N . ALA A 1 165 ? -9.075 13.002 18.461 1.00 85.38 165 ALA A N 1
ATOM 1276 C CA . ALA A 1 165 ? -9.942 13.410 17.359 1.00 85.38 165 ALA A CA 1
ATOM 1277 C C . ALA A 1 165 ? -9.833 12.460 16.155 1.00 85.38 165 ALA A C 1
ATOM 1279 O O . ALA A 1 165 ? -10.851 12.074 15.582 1.00 85.38 165 ALA A O 1
ATOM 1280 N N . VAL A 1 166 ? -8.615 12.046 15.792 1.00 83.12 166 VAL A N 1
ATOM 1281 C CA . VAL A 1 166 ? -8.393 11.108 14.682 1.00 83.12 166 VAL A CA 1
ATOM 1282 C C . VAL A 1 166 ? -8.904 9.704 15.013 1.00 83.12 166 VAL A C 1
ATOM 1284 O O . VAL A 1 166 ? -9.522 9.071 14.159 1.00 83.12 166 VAL A O 1
ATOM 1287 N N . ALA A 1 167 ? -8.725 9.237 16.251 1.00 84.75 167 ALA A N 1
ATOM 1288 C CA . ALA A 1 167 ? -9.297 7.971 16.704 1.00 84.75 167 ALA A CA 1
ATOM 1289 C C . ALA A 1 167 ? -10.833 7.978 16.618 1.00 84.75 167 ALA A C 1
ATOM 1291 O O . ALA A 1 167 ? -11.416 7.063 16.039 1.00 84.75 167 ALA A O 1
ATOM 1292 N N . GLY A 1 168 ? -11.481 9.042 17.108 1.00 88.12 168 GLY A N 1
ATOM 1293 C CA . GLY A 1 168 ? -12.937 9.190 17.027 1.00 88.12 168 GLY A CA 1
ATOM 1294 C C . GLY A 1 168 ? -13.454 9.297 15.588 1.00 88.12 168 GLY A C 1
ATOM 1295 O O . GLY A 1 168 ? -14.507 8.753 15.264 1.00 88.12 168 GLY A O 1
ATOM 1296 N N . LEU A 1 169 ? -12.701 9.946 14.694 1.00 85.25 169 LEU A N 1
ATOM 1297 C CA . LEU A 1 169 ? -13.020 9.976 13.267 1.00 85.25 169 LEU A CA 1
ATOM 1298 C C . LEU A 1 169 ? -12.982 8.575 12.653 1.00 85.25 169 LEU A C 1
ATOM 1300 O O . LEU A 1 169 ? -13.902 8.200 11.931 1.00 85.25 169 LEU A O 1
ATOM 1304 N N . ALA A 1 170 ? -11.913 7.821 12.894 1.00 85.44 170 ALA A N 1
ATOM 1305 C CA . ALA A 1 170 ? -11.770 6.501 12.301 1.00 85.44 170 ALA A CA 1
ATOM 1306 C C . ALA A 1 170 ? -12.834 5.532 12.831 1.00 85.44 170 ALA A C 1
ATOM 1308 O O . ALA A 1 170 ? -13.395 4.768 12.051 1.00 85.44 170 ALA A O 1
ATOM 1309 N N . GLU A 1 171 ? -13.197 5.638 14.113 1.00 88.81 171 GLU A N 1
ATOM 1310 C CA . GLU A 1 171 ? -14.336 4.919 14.689 1.00 88.81 171 GLU A CA 1
ATOM 1311 C C . GLU A 1 171 ? -15.650 5.286 13.982 1.00 88.81 171 GLU A C 1
ATOM 1313 O O . GLU A 1 171 ? -16.379 4.399 13.538 1.00 88.81 171 GLU A O 1
ATOM 1318 N N . ALA A 1 172 ? -15.918 6.581 13.781 1.00 87.94 172 ALA A N 1
ATOM 1319 C CA . ALA A 1 172 ? -17.109 7.049 13.070 1.00 87.94 172 ALA A CA 1
ATOM 1320 C C . ALA A 1 172 ? -17.163 6.588 11.601 1.00 87.94 172 ALA A C 1
ATOM 1322 O O . ALA A 1 172 ? -18.248 6.415 11.046 1.00 87.94 172 ALA A O 1
ATOM 1323 N N . LEU A 1 173 ? -16.004 6.382 10.971 1.00 84.56 173 LEU A N 1
ATOM 1324 C CA . LEU A 1 173 ? -15.877 5.869 9.605 1.00 84.56 173 LEU A CA 1
ATOM 1325 C C . LEU A 1 173 ? -15.765 4.335 9.538 1.00 84.56 173 LEU A C 1
ATOM 1327 O O . LEU A 1 173 ? -15.669 3.793 8.439 1.00 84.56 173 LEU A O 1
ATOM 1331 N N . ALA A 1 174 ? -15.778 3.640 10.681 1.00 88.50 174 ALA A N 1
ATOM 1332 C CA . ALA A 1 174 ? -15.505 2.206 10.793 1.00 88.50 174 ALA A CA 1
ATOM 1333 C C . ALA A 1 174 ? -14.186 1.780 10.108 1.00 88.50 174 ALA A C 1
ATOM 1335 O O . ALA A 1 174 ? -14.096 0.704 9.515 1.00 88.50 174 ALA A O 1
ATOM 1336 N N . LEU A 1 175 ? -13.161 2.633 10.195 1.00 89.62 175 LEU A N 1
ATOM 1337 C CA . LEU A 1 175 ? -11.836 2.409 9.629 1.00 89.62 175 LEU A CA 1
ATOM 1338 C C . LEU A 1 175 ? -10.841 2.004 10.727 1.00 89.62 175 LEU A C 1
ATOM 1340 O O . LEU A 1 175 ? -10.573 2.787 11.637 1.00 89.62 175 LEU A O 1
ATOM 1344 N N . PRO A 1 176 ? -10.245 0.804 10.650 1.00 91.19 176 PRO A N 1
ATOM 1345 C CA . PRO A 1 176 ? -9.105 0.433 11.476 1.00 91.19 176 PRO A CA 1
ATOM 1346 C C . PRO A 1 176 ? -7.939 1.416 11.316 1.00 91.19 176 PRO A C 1
ATOM 1348 O O . PRO A 1 176 ? -7.615 1.831 10.201 1.00 91.19 176 PRO A O 1
ATOM 1351 N N . ILE A 1 177 ? -7.273 1.729 12.429 1.00 89.69 177 ILE A N 1
ATOM 1352 C CA . ILE A 1 177 ? -6.060 2.549 12.454 1.00 89.69 177 ILE A CA 1
ATOM 1353 C C . ILE A 1 177 ? -4.829 1.670 12.698 1.00 89.69 177 ILE A C 1
ATOM 1355 O O . ILE A 1 177 ? -4.829 0.823 13.591 1.00 89.69 177 ILE A O 1
ATOM 1359 N N . VAL A 1 178 ? -3.752 1.944 11.966 1.00 89.50 178 VAL A N 1
ATOM 1360 C CA . VAL A 1 178 ? -2.391 1.497 12.276 1.00 89.50 178 VAL A CA 1
ATOM 1361 C C . VAL A 1 178 ? -1.553 2.729 12.613 1.00 89.50 178 VAL A C 1
ATOM 1363 O O . VAL A 1 178 ? -1.472 3.652 11.813 1.00 89.50 178 VAL A O 1
ATOM 1366 N N . ALA A 1 179 ? -0.947 2.770 13.797 1.00 86.19 179 ALA A N 1
ATOM 1367 C CA . ALA A 1 179 ? -0.074 3.872 14.197 1.00 86.19 179 ALA A CA 1
ATOM 1368 C C . ALA A 1 179 ? 1.393 3.512 13.944 1.00 86.19 179 ALA A C 1
ATOM 1370 O O . ALA A 1 179 ? 1.851 2.449 14.368 1.00 86.19 179 ALA A O 1
ATOM 1371 N N . GLU A 1 180 ? 2.129 4.390 13.268 1.00 84.81 180 GLU A N 1
ATOM 1372 C CA . GLU A 1 180 ? 3.553 4.195 13.013 1.00 84.81 180 GLU A CA 1
ATOM 1373 C C . GLU A 1 180 ? 4.438 4.797 14.111 1.00 84.81 180 GLU A C 1
ATOM 1375 O O . GLU A 1 180 ? 4.049 5.727 14.818 1.00 84.81 180 GLU A O 1
ATOM 1380 N N . GLY A 1 181 ? 5.665 4.285 14.242 1.00 79.06 181 GLY A N 1
ATOM 1381 C CA . GLY A 1 181 ? 6.669 4.856 15.147 1.00 79.06 181 GLY A CA 1
ATOM 1382 C C . GLY A 1 181 ? 6.375 4.687 16.641 1.00 79.06 181 GLY A C 1
ATOM 1383 O O . GLY A 1 181 ? 6.800 5.535 17.422 1.00 79.06 181 GLY A O 1
ATOM 1384 N N . VAL A 1 182 ? 5.642 3.630 17.013 1.00 79.88 182 VAL A N 1
ATOM 1385 C CA . VAL A 1 182 ? 5.420 3.204 18.409 1.00 79.88 182 VAL A CA 1
ATOM 1386 C C . VAL A 1 182 ? 6.672 2.553 18.990 1.00 79.88 182 VAL A C 1
ATOM 1388 O O . VAL A 1 182 ? 7.304 1.750 18.265 1.00 79.88 182 VAL A O 1
#

Radius of gyration: 17.46 Å; Cα contacts (8 Å, |Δi|>4): 248; chains: 1; bounding box: 47×41×49 Å

Foldseek 3Di:
DQDWDDDPDDDTDDSVVVCVVCVVVVNLLVVQLVQLLVQLLVVVVVCVVVVVDQAAGEGEHFLVQLLDPCSLVSNVVSCVVSVRQQLRYEYEYELVRHPLVDPSNQVSQVSSVVSNHAYEYPQQPPDPRDPVSVVSHPHQAYEHECVLVVPDDPPDPDRDPVNVVVVVSCVVVVHHYDYPDD

Secondary structure (DSSP, 8-state):
----B--SSSPPBPHHHHHHHHHHTT-HHHHHHHHHHHHHHHHHHHHHH-TTS---EEEEE-HHHHTSTTHHHHHHHHHHHHT--GGGEEEEEETTT--SSSHHHHHHHHHHHHTT-EEEEEEETSS---HHHHHHS--SEEEEPHHHHHT--TT-SS--HHHHHHHHHHHHTT--EEES--

Sequence (182 aa):
ALLRWTPAFGPHLGASEVIRVAEDSDLIAKLDQYVLRRACLDAQWMQQRLPDIRMSLSVNVSGLELVQQGYAARVFDTLASTAWPAEQLILEVTESVLDVDRPSSISAMHQLRAHGIRIAVDDFGTGYSSLSRLQKMPTDLLKLDRSFTSSITSTSSFAPPLLQAVAGLAEALALPIVAEGV

pLDDT: mean 86.38, std 8.14, range [53.53, 97.5]

Solvent-accessible surface area (backbone atoms only — not comparable to full-atom values): 10259 Å² total; per-residue (Å²): 93,79,74,77,52,80,56,98,70,75,76,76,49,55,48,69,57,53,50,50,54,24,54,80,63,77,35,43,67,61,49,47,54,50,49,53,45,50,46,33,42,52,49,42,60,48,39,73,75,37,75,91,53,88,71,70,47,48,37,70,42,59,26,72,49,50,50,40,87,62,37,49,56,55,52,49,53,40,30,66,77,42,70,36,61,41,69,31,33,30,42,28,31,40,59,92,53,42,57,76,87,43,68,58,30,51,50,33,44,51,55,35,42,76,60,43,28,38,33,29,36,29,55,51,73,79,64,90,67,46,70,72,54,59,74,68,50,80,59,61,28,39,30,36,36,37,74,66,47,68,66,62,54,93,88,52,96,63,79,50,69,68,58,53,53,51,51,53,49,28,59,77,68,75,35,53,77,45,75,36,76,121